Protein AF-A0A6L2QD70-F1 (afdb_monomer_lite)

Structure (mmCIF, N/CA/C/O backbone):
data_AF-A0A6L2QD70-F1
#
_entry.id   AF-A0A6L2QD70-F1
#
loop_
_atom_site.group_PDB
_atom_site.id
_atom_site.type_symbol
_atom_site.label_atom_id
_atom_site.label_alt_id
_atom_site.label_comp_id
_atom_site.label_asym_id
_atom_site.label_entity_id
_atom_site.label_seq_id
_atom_site.pdbx_PDB_ins_code
_atom_site.Cartn_x
_atom_site.Cartn_y
_atom_site.Cartn_z
_atom_site.occupancy
_atom_site.B_iso_or_equiv
_atom_site.auth_seq_id
_atom_site.auth_comp_id
_atom_site.auth_asym_id
_atom_site.auth_atom_id
_atom_site.pdbx_PDB_model_num
ATOM 1 N N . MET A 1 1 ? -2.303 -23.450 0.177 1.00 36.25 1 MET A N 1
ATOM 2 C CA . MET A 1 1 ? -2.852 -24.328 -0.881 1.00 36.25 1 MET A CA 1
ATOM 3 C C . MET A 1 1 ? -2.959 -23.503 -2.153 1.00 36.25 1 MET A C 1
ATOM 5 O O . MET A 1 1 ? -3.587 -22.456 -2.102 1.00 36.25 1 MET A O 1
ATOM 9 N N . GLY A 1 2 ? -2.265 -23.886 -3.227 1.00 61.69 2 GLY A N 1
ATOM 10 C CA . GLY A 1 2 ? -2.237 -23.134 -4.489 1.00 61.69 2 GLY A CA 1
ATOM 11 C C . GLY A 1 2 ? -3.187 -23.735 -5.523 1.00 61.69 2 GLY A C 1
ATOM 12 O O . GLY A 1 2 ? -3.357 -24.951 -5.557 1.00 61.69 2 GLY A O 1
ATOM 13 N N . LEU A 1 3 ? -3.804 -22.890 -6.351 1.00 67.00 3 LEU A N 1
ATOM 14 C CA . LEU A 1 3 ? -4.565 -23.339 -7.520 1.00 67.00 3 LEU A CA 1
ATOM 15 C C . LEU A 1 3 ? -3.623 -24.069 -8.498 1.00 67.00 3 LEU A C 1
ATOM 17 O O . LEU A 1 3 ? -2.501 -23.598 -8.695 1.00 67.00 3 LEU A O 1
ATOM 21 N N . PRO A 1 4 ? -4.039 -25.188 -9.117 1.00 76.69 4 PRO A N 1
ATOM 22 C CA . PRO A 1 4 ? -3.221 -25.876 -10.111 1.00 76.69 4 PRO A CA 1
ATOM 23 C C . PRO A 1 4 ? -3.042 -24.990 -11.349 1.00 76.69 4 PRO A C 1
ATOM 25 O O . PRO A 1 4 ? -4.008 -24.449 -11.884 1.00 76.69 4 PRO A O 1
ATOM 28 N N . TRP A 1 5 ? -1.805 -24.849 -11.818 1.00 83.38 5 TRP A N 1
ATOM 29 C CA . TRP A 1 5 ? -1.456 -24.025 -12.975 1.00 83.38 5 TRP A CA 1
ATOM 30 C C . TRP A 1 5 ? -0.495 -24.766 -13.904 1.00 83.38 5 TRP A C 1
ATOM 32 O O . TRP A 1 5 ? 0.164 -25.727 -13.505 1.00 83.38 5 TRP A O 1
ATOM 42 N N . LYS A 1 6 ? -0.435 -24.332 -15.165 1.00 84.19 6 LYS A N 1
ATOM 43 C CA . LYS A 1 6 ? 0.482 -24.873 -16.181 1.00 84.19 6 LYS A CA 1
ATOM 44 C C . LYS A 1 6 ? 1.513 -23.821 -16.561 1.00 84.19 6 LYS A C 1
ATOM 46 O O . LYS A 1 6 ? 1.161 -22.647 -16.656 1.00 84.19 6 LYS A O 1
ATOM 51 N N . ALA A 1 7 ? 2.758 -24.232 -16.796 1.00 79.31 7 ALA A N 1
ATOM 52 C CA . ALA A 1 7 ? 3.793 -23.333 -17.299 1.00 79.31 7 ALA A CA 1
ATOM 53 C C . ALA A 1 7 ? 3.330 -22.650 -18.596 1.00 79.31 7 ALA A C 1
ATOM 55 O O . ALA A 1 7 ? 2.653 -23.260 -19.432 1.00 79.31 7 ALA A O 1
ATOM 56 N N . HIS A 1 8 ? 3.655 -21.369 -18.741 1.00 80.06 8 HIS A N 1
ATOM 57 C CA . HIS A 1 8 ? 3.253 -20.564 -19.885 1.00 80.06 8 HIS A CA 1
ATOM 58 C C . HIS A 1 8 ? 4.424 -19.701 -20.344 1.00 80.06 8 HIS A C 1
ATOM 60 O O . HIS A 1 8 ? 4.965 -18.936 -19.557 1.00 80.06 8 HIS A O 1
ATOM 66 N N . HIS A 1 9 ? 4.786 -19.818 -21.623 1.00 69.94 9 HIS A N 1
ATOM 67 C CA . HIS A 1 9 ? 5.944 -19.142 -22.222 1.00 69.94 9 HIS A CA 1
ATOM 68 C C . HIS A 1 9 ? 5.552 -18.172 -23.352 1.00 69.94 9 HIS A C 1
ATOM 70 O O . HIS A 1 9 ? 6.379 -17.828 -24.191 1.00 69.94 9 HIS A O 1
ATOM 76 N N . GLY A 1 10 ? 4.281 -17.761 -23.419 1.00 72.12 10 GLY A N 1
ATOM 77 C CA . GLY A 1 10 ? 3.810 -16.810 -24.426 1.00 72.12 10 GLY A CA 1
ATOM 78 C C . GLY A 1 10 ? 4.150 -15.365 -24.047 1.00 72.12 10 GLY A C 1
ATOM 79 O O . GLY A 1 10 ? 4.078 -15.034 -22.867 1.00 72.12 10 GLY A O 1
ATOM 80 N N . PRO A 1 11 ? 4.491 -14.487 -25.005 1.00 70.44 11 PRO A N 1
ATOM 81 C CA . PRO A 1 11 ? 4.710 -13.079 -24.705 1.00 70.44 11 PRO A CA 1
ATOM 82 C C . PRO A 1 11 ? 3.387 -12.425 -24.291 1.00 70.44 11 PRO A C 1
ATOM 84 O O . PRO A 1 11 ? 2.367 -12.559 -24.969 1.00 70.44 11 PRO A O 1
ATOM 87 N N . ILE A 1 12 ? 3.408 -11.705 -23.173 1.00 74.44 12 ILE A N 1
ATOM 88 C CA . ILE A 1 12 ? 2.297 -10.861 -22.732 1.00 74.44 12 ILE A CA 1
ATOM 89 C C . ILE A 1 12 ? 2.784 -9.436 -22.788 1.00 74.44 12 ILE A C 1
ATOM 91 O O . ILE A 1 12 ? 3.847 -9.135 -22.264 1.00 74.44 12 ILE A O 1
ATOM 95 N N . TYR A 1 13 ? 2.005 -8.563 -23.406 1.00 73.44 13 TYR A N 1
ATOM 96 C CA . TYR A 1 13 ? 2.334 -7.152 -23.495 1.00 73.44 13 TYR A CA 1
ATOM 97 C C . TYR A 1 13 ? 1.430 -6.375 -22.553 1.00 73.44 13 TYR A C 1
ATOM 99 O O . TYR A 1 13 ? 0.208 -6.544 -22.562 1.00 73.44 13 TYR A O 1
ATOM 107 N N . GLY A 1 14 ? 2.043 -5.543 -21.720 1.00 66.31 14 GLY A N 1
ATOM 108 C CA . GLY A 1 14 ? 1.319 -4.567 -20.924 1.00 66.31 14 GLY A CA 1
ATOM 109 C C . GLY A 1 14 ? 0.845 -3.389 -21.774 1.00 66.31 14 GLY A C 1
ATOM 110 O O . GLY A 1 14 ? 1.158 -3.256 -22.962 1.00 66.31 14 GLY A O 1
ATOM 111 N N . ILE A 1 15 ? 0.121 -2.479 -21.129 1.00 57.62 15 ILE A N 1
ATOM 112 C CA . ILE A 1 15 ? -0.193 -1.174 -21.712 1.00 57.62 15 ILE A CA 1
ATOM 113 C C . ILE A 1 15 ? 1.134 -0.440 -21.971 1.00 57.62 15 ILE A C 1
ATOM 115 O O . ILE A 1 15 ? 1.967 -0.335 -21.074 1.00 57.62 15 ILE A O 1
ATOM 119 N N . GLY A 1 16 ? 1.343 0.024 -23.207 1.00 61.88 16 GLY A N 1
ATOM 120 C CA . GLY A 1 16 ? 2.610 0.618 -23.657 1.00 61.88 16 GLY A CA 1
ATOM 121 C C . GLY A 1 16 ? 3.514 -0.323 -24.463 1.00 61.88 16 GLY A C 1
ATOM 122 O O . GLY A 1 16 ? 4.596 0.088 -24.868 1.00 61.88 16 GLY A O 1
ATOM 123 N N . GLY A 1 17 ? 3.086 -1.565 -24.725 1.00 64.56 17 GLY A N 1
ATOM 124 C CA . GLY A 1 17 ? 3.790 -2.484 -25.631 1.00 64.56 17 GLY A CA 1
ATOM 125 C C . GLY A 1 17 ? 5.044 -3.134 -25.040 1.00 64.56 17 GLY A C 1
ATOM 126 O O . GLY A 1 17 ? 5.765 -3.825 -25.754 1.00 64.56 17 GLY A O 1
ATOM 127 N N . ILE A 1 18 ? 5.303 -2.951 -23.741 1.00 65.25 18 ILE A N 1
ATOM 128 C CA . ILE A 1 18 ? 6.400 -3.630 -23.048 1.00 65.25 18 ILE A CA 1
ATOM 129 C C . ILE A 1 18 ? 5.976 -5.058 -22.716 1.00 65.25 18 ILE A C 1
ATOM 131 O O . ILE A 1 18 ? 4.912 -5.286 -22.134 1.00 65.25 18 ILE A O 1
ATOM 135 N N . GLN A 1 19 ? 6.820 -6.015 -23.093 1.00 70.69 19 GLN A N 1
ATOM 136 C CA . GLN A 1 19 ? 6.621 -7.417 -22.768 1.00 70.69 19 GLN A CA 1
ATOM 137 C C . GLN A 1 19 ? 6.820 -7.635 -21.263 1.00 70.69 19 GLN A C 1
ATOM 139 O O . GLN A 1 19 ? 7.870 -7.300 -20.717 1.00 70.69 19 GLN A O 1
ATOM 144 N N . ALA A 1 20 ? 5.820 -8.209 -20.601 1.00 68.00 20 ALA A N 1
ATOM 145 C CA . ALA A 1 20 ? 5.937 -8.702 -19.241 1.00 68.00 20 ALA A CA 1
ATOM 146 C C . ALA A 1 20 ? 6.979 -9.828 -19.210 1.00 68.00 20 ALA A C 1
ATOM 148 O O . ALA A 1 20 ? 6.854 -10.832 -19.921 1.00 68.00 20 ALA A O 1
ATOM 149 N N . THR A 1 21 ? 8.021 -9.633 -18.409 1.00 63.41 21 THR A N 1
ATOM 150 C CA . THR A 1 21 ? 8.993 -10.669 -18.063 1.00 63.41 21 THR A CA 1
ATOM 151 C C . THR A 1 21 ? 8.445 -11.507 -16.904 1.00 63.41 21 THR A C 1
ATOM 153 O O . THR A 1 21 ? 7.452 -11.138 -16.280 1.00 63.41 21 THR A O 1
ATOM 156 N N . ASP A 1 22 ? 9.050 -12.666 -16.639 1.00 64.81 22 ASP A N 1
ATOM 157 C CA . ASP A 1 22 ? 8.796 -13.429 -15.403 1.00 64.81 22 ASP A CA 1
ATOM 158 C C . ASP A 1 22 ? 7.362 -13.991 -15.265 1.00 64.81 22 ASP A C 1
ATOM 160 O O . ASP A 1 22 ? 6.732 -13.984 -14.203 1.00 64.81 22 ASP A O 1
ATOM 164 N N . LEU A 1 23 ? 6.836 -14.525 -16.375 1.00 71.69 23 LEU A N 1
ATOM 165 C CA . LEU A 1 23 ? 5.601 -15.309 -16.369 1.00 71.69 23 LEU A CA 1
ATOM 166 C C . LEU A 1 23 ? 5.862 -16.676 -15.729 1.00 71.69 23 LEU A C 1
ATOM 168 O O . LEU A 1 23 ? 6.625 -17.483 -16.261 1.00 71.69 23 LEU A O 1
ATOM 172 N N . LYS A 1 24 ? 5.171 -16.981 -14.630 1.00 74.69 24 LYS A N 1
ATOM 173 C CA . LYS A 1 24 ? 5.221 -18.315 -14.019 1.00 74.69 24 LYS A CA 1
ATOM 174 C C . LYS A 1 24 ? 4.363 -19.310 -14.777 1.00 74.69 24 LYS A C 1
ATOM 176 O O . LYS A 1 24 ? 4.791 -20.425 -15.063 1.00 74.69 24 LYS A O 1
ATOM 181 N N . GLY A 1 25 ? 3.134 -18.925 -15.103 1.00 83.44 25 GLY A N 1
ATOM 182 C CA . GLY A 1 25 ? 2.195 -19.868 -15.687 1.00 83.44 25 GLY A CA 1
ATOM 183 C C . GLY A 1 25 ? 0.824 -19.305 -15.987 1.00 83.44 25 GLY A C 1
ATOM 184 O O . GLY A 1 25 ? 0.595 -18.101 -15.972 1.00 83.44 25 GLY A O 1
ATOM 185 N N . ARG A 1 26 ? -0.107 -20.207 -16.274 1.00 84.88 26 ARG A N 1
ATOM 186 C CA . ARG A 1 26 ? -1.494 -19.905 -16.601 1.00 84.88 26 ARG A CA 1
ATOM 187 C C . ARG A 1 26 ? -2.427 -20.797 -15.799 1.00 84.88 26 ARG A C 1
ATOM 189 O O . ARG A 1 26 ? -2.166 -21.992 -15.635 1.00 84.88 26 ARG A O 1
ATOM 196 N N . VAL A 1 27 ? -3.536 -20.220 -15.360 1.00 88.38 27 VAL A N 1
ATOM 197 C CA . VAL A 1 27 ? -4.646 -20.925 -14.720 1.00 88.38 27 VAL A CA 1
ATOM 198 C C . VAL A 1 27 ? -5.942 -20.596 -15.454 1.00 88.38 27 VAL A C 1
ATOM 200 O O . VAL A 1 27 ? -6.155 -19.465 -15.895 1.00 88.38 27 VAL A O 1
ATOM 203 N N . GLU A 1 28 ? -6.804 -21.594 -15.611 1.00 87.50 28 GLU A N 1
ATOM 204 C CA . GLU A 1 28 ? -8.182 -21.384 -16.049 1.00 87.50 28 GLU A CA 1
ATOM 205 C C . GLU A 1 28 ? -9.084 -21.433 -14.819 1.00 87.50 28 GLU A C 1
ATOM 207 O O . GLU A 1 28 ? -9.070 -22.404 -14.063 1.00 87.50 28 GLU A O 1
ATOM 212 N N . VAL A 1 29 ? -9.833 -20.358 -14.602 1.00 84.06 29 VAL A N 1
ATOM 213 C CA . VAL A 1 29 ? -10.763 -20.210 -13.487 1.00 84.06 29 VAL A CA 1
ATOM 214 C C . VAL A 1 29 ? -12.168 -20.203 -14.058 1.00 84.06 29 VAL A C 1
ATOM 216 O O . VAL A 1 29 ? -12.505 -19.363 -14.889 1.00 84.06 29 VAL A O 1
ATOM 219 N N . LEU A 1 30 ? -12.987 -21.147 -13.612 1.00 84.94 30 LEU A N 1
ATOM 220 C CA . LEU A 1 30 ? -14.404 -21.179 -13.933 1.00 84.94 30 LEU A CA 1
ATOM 221 C C . LEU A 1 30 ? -15.182 -20.454 -12.836 1.00 84.94 30 LEU A C 1
ATOM 223 O O . LEU A 1 30 ? -15.199 -20.889 -11.687 1.00 84.94 30 LEU A O 1
ATOM 227 N N . PHE A 1 31 ? -15.846 -19.370 -13.208 1.00 81.75 31 PHE A N 1
ATOM 228 C CA . PHE A 1 31 ? -16.836 -18.698 -12.384 1.00 81.75 31 PHE A CA 1
ATOM 229 C C . PHE A 1 31 ? -18.216 -19.241 -12.736 1.00 81.75 31 PHE A C 1
ATOM 231 O O . PHE A 1 31 ? -18.588 -19.301 -13.906 1.00 81.75 31 PHE A O 1
ATOM 238 N N . SER A 1 32 ? -18.985 -19.629 -11.729 1.00 84.88 32 SER A N 1
ATOM 239 C CA . SER A 1 32 ? -20.348 -20.123 -11.908 1.00 84.88 32 SER A CA 1
ATOM 240 C C . SER A 1 32 ? -21.251 -19.597 -10.794 1.00 84.88 32 SER A C 1
ATOM 242 O O . SER A 1 32 ? -20.826 -19.610 -9.634 1.00 84.88 32 SER A O 1
ATOM 244 N N . PRO A 1 33 ? -22.492 -19.182 -11.101 1.00 77.25 33 PRO A N 1
ATOM 245 C CA . PRO A 1 33 ? -23.492 -18.894 -10.084 1.00 77.25 33 PRO A CA 1
ATOM 246 C C . PRO A 1 33 ? -23.754 -20.125 -9.207 1.00 77.25 33 PRO A C 1
ATOM 248 O O . PRO A 1 33 ? -23.673 -21.260 -9.673 1.00 77.25 33 PRO A O 1
ATOM 251 N N . LEU A 1 34 ? -24.138 -19.907 -7.945 1.00 81.31 34 LEU A N 1
ATOM 252 C CA . LEU A 1 34 ? -24.589 -20.987 -7.051 1.00 81.31 34 LEU A CA 1
ATOM 253 C C . LEU A 1 34 ? -25.816 -21.733 -7.610 1.00 81.31 34 LEU A C 1
ATOM 255 O O . LEU A 1 34 ? -25.994 -22.918 -7.336 1.00 81.31 34 LEU A O 1
ATOM 259 N N . LYS A 1 35 ? -26.656 -21.047 -8.396 1.00 82.25 35 LYS A N 1
ATOM 260 C CA . LYS A 1 35 ? -27.762 -21.621 -9.171 1.00 82.25 35 LYS A CA 1
ATOM 261 C C . LYS A 1 35 ? -27.872 -20.914 -10.521 1.00 82.25 35 LYS A C 1
ATOM 263 O O . LYS A 1 35 ? -27.926 -19.689 -10.556 1.00 82.25 35 LYS A O 1
ATOM 268 N N . GLY A 1 36 ? -27.984 -21.692 -11.596 1.00 79.81 36 GLY A N 1
ATOM 269 C CA . GLY A 1 36 ? -28.222 -21.196 -12.955 1.00 79.81 36 GLY A CA 1
ATOM 270 C C . GLY A 1 36 ? -26.960 -20.975 -13.795 1.00 79.81 36 GLY A C 1
ATOM 271 O O . GLY A 1 36 ? -25.852 -21.334 -13.407 1.00 79.81 36 GLY A O 1
ATOM 272 N N . GLU A 1 37 ? -27.172 -20.393 -14.971 1.00 85.19 37 GLU A N 1
ATOM 273 C CA . GLU A 1 37 ? -26.170 -19.959 -15.954 1.00 85.19 37 GLU A CA 1
ATOM 274 C C . GLU A 1 37 ? -26.109 -18.409 -15.954 1.00 85.19 37 GLU A C 1
ATOM 276 O O . GLU A 1 37 ? -27.077 -17.782 -15.511 1.00 85.19 37 GLU A O 1
ATOM 281 N N . PRO A 1 38 ? -25.021 -17.758 -16.419 1.00 80.62 38 PRO A N 1
ATOM 282 C CA . PRO A 1 38 ? -23.917 -18.313 -17.200 1.00 80.62 38 PRO A CA 1
ATOM 283 C C . PRO A 1 38 ? -22.681 -18.678 -16.379 1.00 80.62 38 PRO A C 1
ATOM 285 O O . PRO A 1 38 ? -22.306 -17.999 -15.422 1.00 80.62 38 PRO A O 1
ATOM 288 N N . ARG A 1 39 ? -21.983 -19.716 -16.829 1.00 85.56 39 ARG A N 1
ATOM 289 C CA . ARG A 1 39 ? -20.608 -20.006 -16.417 1.00 85.56 39 ARG A CA 1
ATOM 290 C C . ARG A 1 39 ? -19.613 -19.196 -17.251 1.00 85.56 39 ARG A C 1
ATOM 292 O O . ARG A 1 39 ? -19.677 -19.193 -18.477 1.00 85.56 39 ARG A O 1
ATOM 299 N N . ILE A 1 40 ? -18.660 -18.543 -16.592 1.00 87.94 40 ILE A N 1
ATOM 300 C CA . ILE A 1 40 ? -17.613 -17.738 -17.227 1.00 87.94 40 ILE A CA 1
ATOM 301 C C . ILE A 1 40 ? -16.272 -18.431 -17.006 1.00 87.94 40 ILE A C 1
ATOM 303 O O . ILE A 1 40 ? -15.824 -18.580 -15.873 1.00 87.94 40 ILE A O 1
ATOM 307 N N . VAL A 1 41 ? -15.604 -18.833 -18.086 1.00 85.50 41 VAL A N 1
ATOM 308 C CA . VAL A 1 41 ? -14.213 -19.300 -18.025 1.00 85.50 41 VAL A CA 1
ATOM 309 C C . VAL A 1 41 ? -13.297 -18.095 -18.206 1.00 85.50 41 VAL A C 1
ATOM 311 O O . VAL A 1 41 ? -13.278 -17.481 -19.272 1.00 85.50 41 VAL A O 1
ATOM 314 N N . ALA A 1 42 ? -12.509 -17.766 -17.186 1.00 84.12 42 ALA A N 1
ATOM 315 C CA . ALA A 1 42 ? -11.448 -16.775 -17.280 1.00 84.12 42 ALA A CA 1
ATOM 316 C C . ALA A 1 42 ? -10.086 -17.461 -17.345 1.00 84.12 42 ALA A C 1
ATOM 318 O O . ALA A 1 42 ? -9.796 -18.392 -16.596 1.00 84.12 42 ALA A O 1
ATOM 319 N N . ARG A 1 43 ? -9.213 -16.961 -18.215 1.00 83.75 43 ARG A N 1
ATOM 320 C CA . ARG A 1 43 ? -7.822 -17.406 -18.296 1.00 83.75 43 ARG A CA 1
ATOM 321 C C . ARG A 1 43 ? -6.945 -16.351 -17.646 1.00 83.75 43 ARG A C 1
ATOM 323 O O . ARG A 1 43 ? -6.814 -15.261 -18.194 1.00 83.75 43 ARG A O 1
ATOM 330 N N . ALA A 1 44 ? -6.342 -16.678 -16.511 1.00 81.62 44 ALA A N 1
ATOM 331 C CA . ALA A 1 44 ? -5.435 -15.786 -15.803 1.00 81.62 44 ALA A CA 1
ATOM 332 C C . ALA A 1 44 ? -3.985 -16.232 -15.999 1.00 81.62 44 ALA A C 1
ATOM 334 O O . ALA A 1 44 ? -3.689 -17.427 -16.080 1.00 81.62 44 ALA A O 1
ATOM 335 N N . VAL A 1 45 ? -3.081 -15.262 -16.082 1.00 79.94 45 VAL A N 1
ATOM 336 C CA . VAL A 1 45 ? -1.638 -15.498 -16.145 1.00 79.94 45 VAL A CA 1
ATOM 337 C C . VAL A 1 45 ? -1.052 -15.141 -14.789 1.00 79.94 45 VAL A C 1
ATOM 339 O O . VAL A 1 45 ? -1.414 -14.132 -14.191 1.00 79.94 45 VAL A O 1
ATOM 342 N N . ILE A 1 46 ? -0.185 -16.015 -14.295 1.00 78.88 46 ILE A N 1
ATOM 343 C CA . ILE A 1 46 ? 0.532 -15.866 -13.040 1.00 78.88 46 ILE A CA 1
ATOM 344 C C . ILE A 1 46 ? 1.858 -15.177 -13.344 1.00 78.88 46 ILE A C 1
ATOM 346 O O . ILE A 1 46 ? 2.671 -15.699 -14.110 1.00 78.88 46 ILE A O 1
ATOM 350 N N . LEU A 1 47 ? 2.047 -14.021 -12.723 1.00 73.81 47 LEU A N 1
ATOM 351 C CA . LEU A 1 47 ? 3.257 -13.209 -12.766 1.00 73.81 47 LEU A CA 1
ATOM 352 C C . LEU A 1 47 ? 4.003 -13.355 -11.438 1.00 73.81 47 LEU A C 1
ATOM 354 O O . LEU A 1 47 ? 3.359 -13.531 -10.399 1.00 73.81 47 LEU A O 1
ATOM 358 N N . ASP A 1 48 ? 5.332 -13.284 -11.471 1.00 66.50 48 ASP A N 1
ATOM 359 C CA . ASP A 1 48 ? 6.139 -13.186 -10.249 1.00 66.50 48 ASP A CA 1
ATOM 360 C C . ASP A 1 48 ? 6.036 -11.813 -9.582 1.00 66.50 48 ASP A C 1
ATOM 362 O O . ASP A 1 48 ? 5.969 -11.727 -8.355 1.00 66.50 48 ASP A O 1
ATOM 366 N N . ASP A 1 49 ? 5.944 -10.761 -10.394 1.00 65.19 49 ASP A N 1
ATOM 367 C CA . ASP A 1 49 ? 5.726 -9.391 -9.948 1.00 65.19 49 ASP A CA 1
ATOM 368 C C . ASP A 1 49 ? 4.581 -8.750 -10.745 1.00 65.19 49 ASP A C 1
ATOM 370 O O . ASP A 1 49 ? 4.451 -8.930 -11.957 1.00 65.19 49 ASP A O 1
ATOM 374 N N . ILE A 1 50 ? 3.719 -8.012 -10.047 1.00 62.22 50 ILE A N 1
ATOM 375 C CA . ILE A 1 50 ? 2.608 -7.262 -10.651 1.00 62.22 50 ILE A CA 1
ATOM 376 C C . ILE A 1 50 ? 3.145 -5.979 -11.308 1.00 62.22 50 ILE A C 1
ATOM 378 O O . ILE A 1 50 ? 2.504 -5.432 -12.209 1.00 62.22 50 ILE A O 1
ATOM 382 N N . LEU A 1 51 ? 4.314 -5.499 -10.872 1.00 62.69 51 LEU A N 1
ATOM 383 C CA . LEU A 1 51 ? 4.929 -4.260 -11.326 1.00 62.69 51 LEU A CA 1
ATOM 384 C C . LEU A 1 51 ? 6.339 -4.534 -11.856 1.00 62.69 51 LEU A C 1
ATOM 386 O O . LEU A 1 51 ? 7.154 -5.189 -11.221 1.00 62.69 51 LEU A O 1
ATOM 390 N N . GLY A 1 52 ? 6.646 -3.989 -13.032 1.00 66.44 52 GLY A N 1
ATOM 391 C CA . GLY A 1 52 ? 8.030 -3.905 -13.494 1.00 66.44 52 GLY A CA 1
ATOM 392 C C . GLY A 1 52 ? 8.791 -2.801 -12.752 1.00 66.44 52 GLY A C 1
ATOM 393 O O . GLY A 1 52 ? 8.314 -2.219 -11.777 1.00 66.44 52 GLY A O 1
ATOM 394 N N . ARG A 1 53 ? 9.972 -2.428 -13.253 1.00 74.00 53 ARG A N 1
ATOM 395 C CA . ARG A 1 53 ? 10.632 -1.202 -12.780 1.00 74.00 53 ARG A CA 1
ATOM 396 C C . ARG A 1 53 ? 9.835 0.023 -13.230 1.00 74.00 53 ARG A C 1
ATOM 398 O O . ARG A 1 53 ? 9.469 0.128 -14.401 1.00 74.00 53 ARG A O 1
ATOM 405 N N . HIS A 1 54 ? 9.609 0.956 -12.314 1.00 74.31 54 HIS A N 1
ATOM 406 C CA . HIS A 1 54 ? 8.863 2.182 -12.555 1.00 74.31 54 HIS A CA 1
ATOM 407 C C . HIS A 1 54 ? 9.624 3.425 -12.064 1.00 74.31 54 HIS A C 1
ATOM 409 O O . HIS A 1 54 ? 10.272 3.357 -11.021 1.00 74.31 54 HIS A O 1
ATOM 415 N N . PRO A 1 55 ? 9.539 4.555 -12.792 1.00 73.50 55 PRO A N 1
ATOM 416 C CA . PRO A 1 55 ? 9.002 4.681 -14.152 1.00 73.50 55 PRO A CA 1
ATOM 417 C C . PRO A 1 55 ? 9.767 3.788 -15.144 1.00 73.50 55 PRO A C 1
ATOM 419 O O . PRO A 1 55 ? 10.921 3.449 -14.919 1.00 73.50 55 PRO A O 1
ATOM 422 N N . GLN A 1 56 ? 9.116 3.349 -16.224 1.00 73.38 56 GLN A N 1
ATOM 423 C CA . GLN A 1 56 ? 9.727 2.404 -17.180 1.00 73.38 56 GLN A CA 1
ATOM 424 C C . GLN A 1 56 ? 10.917 3.013 -17.935 1.00 73.38 56 GLN A C 1
ATOM 426 O O . GLN A 1 56 ? 11.780 2.301 -18.441 1.00 73.38 56 GLN A O 1
ATOM 431 N N . ILE A 1 57 ? 10.964 4.342 -17.984 1.00 81.38 57 ILE A N 1
ATOM 432 C CA . ILE A 1 57 ? 12.052 5.131 -18.543 1.00 81.38 57 ILE A CA 1
ATOM 433 C C . ILE A 1 57 ? 12.499 6.160 -17.515 1.00 81.38 57 ILE A C 1
ATOM 435 O O . ILE A 1 57 ? 11.714 6.581 -16.663 1.00 81.38 57 ILE A O 1
ATOM 439 N N . THR A 1 58 ? 13.743 6.611 -17.633 1.00 88.69 58 THR A N 1
ATOM 440 C CA . THR A 1 58 ? 14.167 7.819 -16.928 1.00 88.69 58 THR A CA 1
ATOM 441 C C . THR A 1 58 ? 13.370 9.004 -17.461 1.00 88.69 58 THR A C 1
ATOM 443 O O . THR A 1 58 ? 13.312 9.233 -18.670 1.00 88.69 58 THR A O 1
ATOM 446 N N . ILE A 1 59 ? 12.734 9.742 -16.559 1.00 88.88 59 ILE A N 1
ATOM 447 C CA . ILE A 1 59 ? 11.898 10.884 -16.913 1.00 88.88 59 ILE A CA 1
ATOM 448 C C . ILE A 1 59 ? 12.803 12.048 -17.357 1.00 88.88 59 ILE A C 1
ATOM 450 O O . ILE A 1 59 ? 13.788 12.338 -16.675 1.00 88.88 59 ILE A O 1
ATOM 454 N N . PRO A 1 60 ? 12.497 12.732 -18.477 1.00 90.12 60 PRO A N 1
ATOM 455 C CA . PRO A 1 60 ? 13.279 13.872 -18.944 1.00 90.12 60 PRO A CA 1
ATOM 456 C C . PRO A 1 60 ? 13.346 15.008 -17.921 1.00 90.12 60 PRO A C 1
ATOM 458 O O . PRO A 1 60 ? 12.362 15.319 -17.247 1.00 90.12 60 PRO A O 1
ATOM 461 N N . GLU A 1 61 ? 14.483 15.700 -17.873 1.00 87.00 61 GLU A N 1
ATOM 462 C CA . GLU A 1 61 ? 14.721 16.799 -16.930 1.00 87.00 61 GLU A CA 1
ATOM 463 C C . GLU A 1 61 ? 13.682 17.927 -17.047 1.00 87.00 61 GLU A C 1
ATOM 465 O O . GLU A 1 61 ? 13.292 18.528 -16.048 1.00 87.00 61 GLU A O 1
ATOM 470 N N . THR A 1 62 ? 13.147 18.161 -18.247 1.00 89.56 62 THR A N 1
ATOM 471 C CA . THR A 1 62 ? 12.060 19.122 -18.484 1.00 89.56 62 THR A CA 1
ATOM 472 C C . THR A 1 62 ? 10.810 18.808 -17.659 1.00 89.56 62 THR A C 1
ATOM 474 O O . THR A 1 62 ? 10.256 19.714 -17.040 1.00 89.56 62 THR A O 1
ATOM 477 N N . ALA A 1 63 ? 10.404 17.539 -17.581 1.00 84.12 63 ALA A N 1
ATOM 478 C CA . ALA A 1 63 ? 9.264 17.100 -16.779 1.00 84.12 63 ALA A CA 1
ATOM 479 C C . ALA A 1 63 ? 9.583 17.108 -15.274 1.00 84.12 63 ALA A C 1
ATOM 481 O O . ALA A 1 63 ? 8.733 17.482 -14.469 1.00 84.12 63 ALA A O 1
ATOM 482 N N . ILE A 1 64 ? 10.824 16.788 -14.885 1.00 83.31 64 ILE A N 1
ATOM 483 C CA . ILE A 1 64 ? 11.271 16.891 -13.484 1.00 83.31 64 ILE A CA 1
ATOM 484 C C . ILE A 1 64 ? 11.158 18.343 -13.002 1.00 83.31 64 ILE A C 1
ATOM 486 O O . ILE A 1 64 ? 10.620 18.604 -11.922 1.00 83.31 64 ILE A O 1
ATOM 490 N N . ARG A 1 65 ? 11.582 19.309 -13.827 1.00 84.94 65 ARG A N 1
ATOM 491 C CA . ARG A 1 65 ? 11.503 20.741 -13.503 1.00 84.94 65 ARG A CA 1
ATOM 492 C C . ARG A 1 65 ? 10.071 21.239 -13.308 1.00 84.94 65 ARG A C 1
ATOM 494 O O . ARG A 1 65 ? 9.872 22.140 -12.497 1.00 84.94 65 ARG A O 1
ATOM 501 N N . MET A 1 66 ? 9.073 20.636 -13.962 1.00 82.25 66 MET A N 1
ATOM 502 C CA . MET A 1 66 ? 7.656 20.967 -13.723 1.00 82.25 66 MET A CA 1
ATOM 503 C C . MET A 1 66 ? 7.219 20.666 -12.282 1.00 82.25 66 MET A C 1
ATOM 505 O O . MET A 1 66 ? 6.282 21.278 -11.780 1.00 82.25 66 MET A O 1
ATOM 509 N N . THR A 1 67 ? 7.925 19.762 -11.600 1.00 74.00 67 THR A N 1
ATOM 510 C CA . THR A 1 67 ? 7.681 19.396 -10.197 1.00 74.00 67 THR A CA 1
ATOM 511 C C . THR A 1 67 ? 8.667 20.031 -9.214 1.00 74.00 67 THR A C 1
ATOM 513 O O . THR A 1 67 ? 8.642 19.694 -8.036 1.00 74.00 67 THR A O 1
ATOM 516 N N . ALA A 1 68 ? 9.517 20.970 -9.651 1.00 74.69 68 ALA A N 1
ATOM 517 C CA . ALA A 1 68 ? 10.625 21.505 -8.849 1.00 74.69 68 ALA A CA 1
ATOM 518 C C . ALA A 1 68 ? 10.209 22.170 -7.518 1.00 74.69 68 ALA A C 1
ATOM 520 O O . ALA A 1 68 ? 11.028 22.283 -6.612 1.00 74.69 68 ALA A O 1
ATOM 521 N N . GLY A 1 69 ? 8.951 22.602 -7.390 1.00 71.81 69 GLY A N 1
ATOM 522 C CA . GLY A 1 69 ? 8.399 23.171 -6.154 1.00 71.81 69 GLY A CA 1
ATOM 523 C C . GLY A 1 69 ? 7.748 22.156 -5.208 1.00 71.81 69 GLY A C 1
ATOM 524 O O . GLY A 1 69 ? 7.289 22.539 -4.135 1.00 71.81 69 GLY A O 1
ATOM 525 N N . LEU A 1 70 ? 7.673 20.880 -5.591 1.00 66.94 70 LEU A N 1
ATOM 526 C CA . LEU A 1 70 ? 7.036 19.829 -4.803 1.00 66.94 70 LEU A CA 1
ATOM 527 C C . LEU A 1 70 ? 8.112 18.930 -4.185 1.00 66.94 70 LEU A C 1
ATOM 529 O O . LEU A 1 70 ? 8.938 18.408 -4.928 1.00 66.94 70 LEU A O 1
ATOM 533 N N . PRO A 1 71 ? 8.114 18.700 -2.860 1.00 65.56 71 PRO A N 1
ATOM 534 C CA . PRO A 1 71 ? 8.998 17.717 -2.245 1.00 65.56 71 PRO A CA 1
ATOM 535 C C . PRO A 1 71 ? 8.504 16.304 -2.604 1.00 65.56 71 PRO A C 1
ATOM 537 O O . PRO A 1 71 ? 7.475 15.873 -2.075 1.00 65.56 71 PRO A O 1
ATOM 540 N N . PRO A 1 72 ? 9.190 15.557 -3.491 1.00 67.94 72 PRO A N 1
ATOM 541 C CA . PRO A 1 72 ? 8.716 14.247 -3.910 1.00 67.94 72 PRO A CA 1
ATOM 542 C C . PRO A 1 72 ? 8.878 13.251 -2.759 1.00 67.94 72 PRO A C 1
ATOM 544 O O . PRO A 1 72 ? 9.890 13.267 -2.054 1.00 67.94 72 PRO A O 1
ATOM 547 N N . ALA A 1 73 ? 7.901 12.358 -2.586 1.00 62.38 73 ALA A N 1
ATOM 548 C CA . ALA A 1 73 ? 7.966 11.314 -1.561 1.00 62.38 73 ALA A CA 1
ATOM 549 C C . ALA A 1 73 ? 9.140 10.341 -1.793 1.00 62.38 73 ALA A C 1
ATOM 551 O O . ALA A 1 73 ? 9.754 9.869 -0.837 1.00 62.38 73 ALA A O 1
ATOM 552 N N . ASP A 1 74 ? 9.484 10.090 -3.059 1.00 71.75 74 ASP A N 1
ATOM 553 C CA . ASP A 1 74 ? 10.666 9.338 -3.468 1.00 71.75 74 ASP A CA 1
ATOM 554 C C . ASP A 1 74 ? 11.667 10.270 -4.164 1.00 71.75 74 ASP A C 1
ATOM 556 O O . ASP A 1 74 ? 11.352 10.895 -5.170 1.00 71.75 74 ASP A O 1
ATOM 560 N N . ARG A 1 75 ? 12.907 10.343 -3.665 1.00 76.50 75 ARG A N 1
ATOM 561 C CA . ARG A 1 75 ? 13.979 11.169 -4.254 1.00 76.50 75 ARG A CA 1
ATOM 562 C C . ARG A 1 75 ? 14.483 10.647 -5.598 1.00 76.50 75 ARG A C 1
ATOM 564 O O . ARG A 1 75 ? 15.206 11.371 -6.274 1.00 76.50 75 ARG A O 1
ATOM 571 N N . LYS A 1 76 ? 14.153 9.409 -5.962 1.00 83.00 76 LYS A N 1
ATOM 572 C CA . LYS A 1 76 ? 14.553 8.752 -7.211 1.00 83.00 76 LYS A CA 1
ATOM 573 C C . LYS A 1 76 ? 13.357 8.420 -8.106 1.00 83.00 76 LYS A C 1
ATOM 575 O O . LYS A 1 76 ? 13.512 7.651 -9.044 1.00 83.00 76 LYS A O 1
ATOM 580 N N . TRP A 1 77 ? 12.210 9.069 -7.888 1.00 83.56 77 TRP A N 1
ATOM 581 C CA . TRP A 1 77 ? 10.972 8.851 -8.649 1.00 83.56 77 TRP A CA 1
ATOM 582 C C . TRP A 1 77 ? 11.122 8.981 -10.177 1.00 83.56 77 TRP A C 1
ATOM 584 O O . TRP A 1 77 ? 10.275 8.505 -10.924 1.00 83.56 77 TRP A O 1
ATOM 594 N N . PHE A 1 78 ? 12.171 9.661 -10.646 1.00 87.19 78 PHE A N 1
ATOM 595 C CA . PHE A 1 78 ? 12.445 9.930 -12.055 1.00 87.19 78 PHE A CA 1
ATOM 596 C C . PHE A 1 78 ? 13.328 8.876 -12.736 1.00 87.19 78 PHE A C 1
ATOM 598 O O . PHE A 1 78 ? 13.525 8.970 -13.944 1.00 87.19 78 PHE A O 1
ATOM 605 N N . VAL A 1 79 ? 13.874 7.893 -12.011 1.00 88.75 79 VAL A N 1
ATOM 606 C CA . VAL A 1 79 ? 14.664 6.788 -12.585 1.00 88.75 79 VAL A CA 1
ATOM 607 C C . VAL A 1 79 ? 13.969 5.447 -12.353 1.00 88.75 79 VAL A C 1
ATOM 609 O O . VAL A 1 79 ? 13.359 5.273 -11.302 1.00 88.75 79 VAL A O 1
ATOM 612 N N . PRO A 1 80 ? 14.099 4.463 -13.264 1.00 86.00 80 PRO A N 1
ATOM 613 C CA . PRO A 1 80 ? 13.486 3.152 -13.075 1.00 86.00 80 PRO A CA 1
ATOM 614 C C . PRO A 1 80 ? 13.899 2.475 -11.760 1.00 86.00 80 PRO A C 1
ATOM 616 O O . PRO A 1 80 ? 15.068 2.118 -11.565 1.00 86.00 80 PRO A O 1
ATOM 619 N N . GLY A 1 81 ? 12.934 2.227 -10.878 1.00 79.81 81 GLY A N 1
ATOM 620 C CA . GLY A 1 81 ? 13.117 1.596 -9.569 1.00 79.81 81 GLY A CA 1
ATOM 621 C C . GLY A 1 81 ? 12.039 0.559 -9.266 1.00 79.81 81 GLY A C 1
ATOM 622 O O . GLY A 1 81 ? 11.074 0.411 -10.009 1.00 79.81 81 GLY A O 1
ATOM 62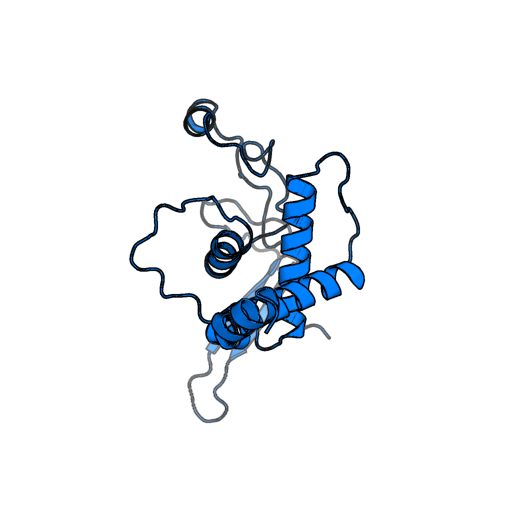3 N N . THR A 1 82 ? 12.222 -0.205 -8.196 1.00 74.19 82 THR A N 1
ATOM 624 C CA . THR A 1 82 ? 11.180 -1.099 -7.679 1.00 74.19 82 THR A CA 1
ATOM 625 C C . THR A 1 82 ? 10.139 -0.279 -6.925 1.00 74.19 82 THR A C 1
ATOM 627 O O . THR A 1 82 ? 10.491 0.664 -6.216 1.00 74.19 82 THR A O 1
ATOM 630 N N . ILE A 1 83 ? 8.862 -0.629 -7.065 1.00 66.06 83 ILE A N 1
ATOM 631 C CA . ILE A 1 83 ? 7.800 -0.033 -6.252 1.00 66.06 83 ILE A CA 1
ATOM 632 C C . ILE A 1 83 ? 7.646 -0.880 -4.991 1.00 66.06 83 ILE A C 1
ATOM 634 O O . ILE A 1 83 ? 7.239 -2.033 -5.065 1.00 66.06 83 ILE A O 1
ATOM 638 N N . ASP A 1 84 ? 7.940 -0.291 -3.832 1.00 60.56 84 ASP A N 1
ATOM 639 C CA . ASP A 1 84 ? 7.826 -0.990 -2.544 1.00 60.56 84 ASP A CA 1
ATOM 640 C C . ASP A 1 84 ? 6.362 -1.167 -2.097 1.00 60.56 84 ASP A C 1
ATOM 642 O O . ASP A 1 84 ? 6.038 -2.071 -1.326 1.00 60.56 84 ASP A O 1
ATOM 646 N N . LEU A 1 85 ? 5.469 -0.274 -2.542 1.00 61.19 85 LEU A N 1
ATOM 647 C CA . LEU A 1 85 ? 4.065 -0.250 -2.141 1.00 61.19 85 LEU A CA 1
ATOM 648 C C . LEU A 1 85 ? 3.201 0.447 -3.200 1.00 61.19 85 LEU A C 1
ATOM 650 O O . LEU A 1 85 ? 3.394 1.627 -3.486 1.00 61.19 85 LEU A O 1
ATOM 654 N N . LEU A 1 86 ? 2.206 -0.266 -3.732 1.00 64.00 86 LEU A N 1
ATOM 655 C CA . LEU A 1 86 ? 1.165 0.306 -4.585 1.00 64.00 86 LEU A CA 1
ATOM 656 C C . LEU A 1 86 ? -0.083 0.589 -3.746 1.00 64.00 86 LEU A C 1
ATOM 658 O O . LEU A 1 86 ? -0.683 -0.326 -3.181 1.00 64.00 86 LEU A O 1
ATOM 662 N N . LEU A 1 87 ? -0.480 1.856 -3.672 1.00 62.66 87 LEU A N 1
ATOM 663 C CA . LEU A 1 87 ? -1.694 2.282 -2.982 1.00 62.66 87 LEU A CA 1
ATOM 664 C C . LEU A 1 87 ? -2.751 2.674 -4.010 1.00 62.66 87 LEU A C 1
ATOM 666 O O . LEU A 1 87 ? -2.489 3.484 -4.896 1.00 62.66 87 LEU A O 1
ATOM 670 N N . GLY A 1 88 ? -3.952 2.117 -3.877 1.00 59.47 88 GLY A N 1
ATOM 671 C CA . GLY A 1 88 ? -5.098 2.569 -4.660 1.00 59.47 88 GLY A CA 1
ATOM 672 C C . GLY A 1 88 ? -5.514 3.993 -4.273 1.00 59.47 88 GLY A C 1
ATOM 673 O O . GLY A 1 88 ? -5.277 4.440 -3.148 1.00 59.47 88 GLY A O 1
ATOM 674 N N . ALA A 1 89 ? -6.134 4.721 -5.207 1.00 57.06 89 ALA A N 1
ATOM 675 C CA . ALA A 1 89 ? -6.595 6.101 -4.998 1.00 57.06 89 ALA A CA 1
ATOM 676 C C . ALA A 1 89 ? -7.644 6.225 -3.871 1.00 57.06 89 ALA A C 1
ATOM 678 O O . ALA A 1 89 ? -7.699 7.218 -3.149 1.00 57.06 89 ALA A O 1
ATOM 679 N N . ASP A 1 90 ? -8.429 5.171 -3.694 1.00 55.59 90 ASP A N 1
ATOM 680 C CA . ASP A 1 90 ? -9.374 4.925 -2.606 1.00 55.59 90 ASP A CA 1
ATOM 681 C C . ASP A 1 90 ? -8.713 4.782 -1.225 1.00 55.59 90 ASP A C 1
ATOM 683 O O . ASP A 1 90 ? -9.305 5.151 -0.214 1.00 55.59 90 ASP A O 1
ATOM 687 N N . VAL A 1 91 ? -7.491 4.249 -1.170 1.00 52.09 91 VAL A N 1
ATOM 688 C CA . VAL A 1 91 ? -6.684 4.160 0.055 1.00 52.09 91 VAL A CA 1
ATOM 689 C C . VAL A 1 91 ? -5.936 5.467 0.288 1.00 52.09 91 VAL A C 1
ATOM 691 O O . VAL A 1 91 ? -5.870 5.945 1.416 1.00 52.09 91 VAL A O 1
ATOM 694 N N . LEU A 1 92 ? -5.417 6.074 -0.780 1.00 56.31 92 LEU A N 1
ATOM 695 C CA . LEU A 1 92 ? -4.677 7.332 -0.740 1.00 56.31 92 LEU A CA 1
ATOM 696 C C . LEU A 1 92 ? -5.512 8.479 -0.151 1.00 56.31 92 LEU A C 1
ATOM 698 O O . LEU A 1 92 ? -4.990 9.246 0.657 1.00 56.31 92 LEU A O 1
ATOM 702 N N . GLY A 1 93 ? -6.804 8.558 -0.492 1.00 54.25 93 GLY A N 1
ATOM 703 C CA . GLY A 1 93 ? -7.718 9.578 0.035 1.00 54.25 93 GLY A CA 1
ATOM 704 C C . GLY A 1 93 ? -7.761 9.630 1.566 1.00 54.25 93 GLY A C 1
ATOM 705 O O . GLY A 1 93 ? -7.755 10.715 2.137 1.00 54.25 93 GLY A O 1
ATOM 706 N N . LEU A 1 94 ? -7.687 8.472 2.225 1.00 52.00 94 LEU A N 1
ATOM 707 C CA . LEU A 1 94 ? -7.737 8.343 3.688 1.00 52.00 94 LEU A CA 1
ATOM 708 C C . LEU A 1 94 ? -6.425 8.692 4.372 1.00 52.00 94 LEU A C 1
ATOM 710 O O . LEU A 1 94 ? -6.391 9.231 5.475 1.00 52.00 94 LEU A O 1
ATOM 714 N N . ILE A 1 95 ? -5.319 8.378 3.702 1.00 52.91 95 ILE A N 1
ATOM 715 C CA . ILE A 1 95 ? -3.981 8.708 4.187 1.00 52.91 95 ILE A CA 1
ATOM 716 C C . ILE A 1 95 ? -3.811 10.223 4.211 1.00 52.91 95 ILE A C 1
ATOM 718 O O . ILE A 1 95 ? -3.208 10.773 5.131 1.00 52.91 95 ILE A O 1
ATOM 722 N N . LEU A 1 96 ? -4.336 10.898 3.194 1.00 52.50 96 LEU A N 1
ATOM 723 C CA . LEU A 1 96 ? -4.157 12.328 3.044 1.00 52.50 96 LEU A CA 1
ATOM 724 C C . LEU A 1 96 ? -5.154 13.144 3.879 1.00 52.50 96 LEU A C 1
ATOM 726 O O . LEU A 1 96 ? -4.775 14.224 4.326 1.00 52.50 96 LEU A O 1
ATOM 730 N N . SER A 1 97 ? -6.370 12.642 4.132 1.00 52.00 97 SER A N 1
ATOM 731 C CA . SER A 1 97 ? -7.365 13.342 4.959 1.00 52.00 97 SER A CA 1
ATOM 732 C C . SER A 1 97 ? -7.052 13.290 6.459 1.00 52.00 97 SER A C 1
ATOM 734 O O . SER A 1 97 ? -7.175 14.314 7.126 1.00 52.00 97 SER A O 1
ATOM 736 N N . ASP A 1 98 ? -6.579 12.149 6.980 1.00 48.81 98 ASP A N 1
ATOM 737 C CA . ASP A 1 98 ? -6.436 11.956 8.436 1.00 48.81 98 ASP A CA 1
ATOM 738 C C . ASP A 1 98 ? -4.988 12.035 8.961 1.00 48.81 98 ASP A C 1
ATOM 740 O O . ASP A 1 98 ? -4.775 12.270 10.152 1.00 48.81 98 ASP A O 1
ATOM 744 N N . VAL A 1 99 ? -3.959 11.846 8.116 1.00 44.50 99 VAL A N 1
ATOM 745 C CA . VAL A 1 99 ? -2.540 11.776 8.560 1.00 44.50 99 VAL A CA 1
ATOM 746 C C . VAL A 1 99 ? -1.747 13.065 8.272 1.00 44.50 99 VAL A C 1
ATOM 748 O O . VAL A 1 99 ? -0.613 13.234 8.743 1.00 44.50 99 VAL A O 1
ATOM 751 N N . LEU A 1 100 ? -2.327 14.007 7.526 1.00 40.38 100 LEU A N 1
ATOM 752 C CA . LEU A 1 100 ? -1.711 15.287 7.167 1.00 40.38 100 LEU A CA 1
ATOM 753 C C . LEU A 1 100 ? -2.650 16.462 7.479 1.00 40.38 100 LEU A C 1
ATOM 755 O O . LEU A 1 100 ? -3.226 17.036 6.554 1.00 40.38 100 LEU A O 1
ATOM 759 N N . PRO A 1 101 ? -2.776 16.893 8.750 1.00 41.00 101 PRO A N 1
ATOM 760 C CA . PRO A 1 101 ? -3.385 18.185 9.037 1.00 41.00 101 PRO A CA 1
ATOM 761 C C . PRO A 1 101 ? -2.512 19.273 8.390 1.00 41.00 101 PRO A C 1
ATOM 763 O O . PRO A 1 101 ? -1.449 19.613 8.903 1.00 41.00 101 PRO A O 1
ATOM 766 N N . GLY A 1 102 ? -2.911 19.757 7.210 1.00 35.16 102 GLY A N 1
ATOM 767 C CA . GLY A 1 102 ? -2.218 20.834 6.495 1.00 35.16 102 GLY A CA 1
ATOM 768 C C . GLY A 1 102 ? -1.967 20.621 5.001 1.00 35.16 102 GLY A C 1
ATOM 769 O O . GLY A 1 102 ? -1.648 21.597 4.323 1.00 35.16 102 GLY A O 1
ATOM 770 N N . LEU A 1 103 ? -2.153 19.417 4.441 1.00 37.38 103 LEU A N 1
ATOM 771 C CA . LEU A 1 103 ? -2.151 19.272 2.982 1.00 37.38 103 LEU A CA 1
ATOM 772 C C . LEU A 1 103 ? -3.556 19.590 2.461 1.00 37.38 103 LEU A C 1
ATOM 774 O O . LEU A 1 103 ? -4.436 18.734 2.454 1.00 37.38 103 LEU A O 1
ATOM 778 N N . ARG A 1 104 ? -3.775 20.835 2.023 1.00 38.25 104 ARG A N 1
ATOM 779 C CA . ARG A 1 104 ? -4.948 21.173 1.209 1.00 38.25 104 ARG A CA 1
ATOM 780 C C . ARG A 1 104 ? -4.811 20.433 -0.120 1.00 38.25 104 ARG A C 1
ATOM 782 O O . ARG A 1 104 ? -4.223 20.957 -1.062 1.00 38.25 104 ARG A O 1
ATOM 789 N N . ILE A 1 105 ? -5.331 19.209 -0.197 1.00 40.56 105 ILE A N 1
ATOM 790 C CA . ILE A 1 105 ? -5.734 18.664 -1.491 1.00 40.56 105 ILE A CA 1
ATOM 791 C C . ILE A 1 105 ? -6.718 19.691 -2.035 1.00 40.56 105 ILE A C 1
ATOM 793 O O . ILE A 1 105 ? -7.678 20.026 -1.342 1.00 40.56 105 ILE A O 1
ATOM 797 N N . GLY A 1 106 ? -6.446 20.242 -3.220 1.00 37.88 106 GLY A N 1
ATOM 798 C CA . GLY A 1 106 ? -7.464 20.960 -3.976 1.00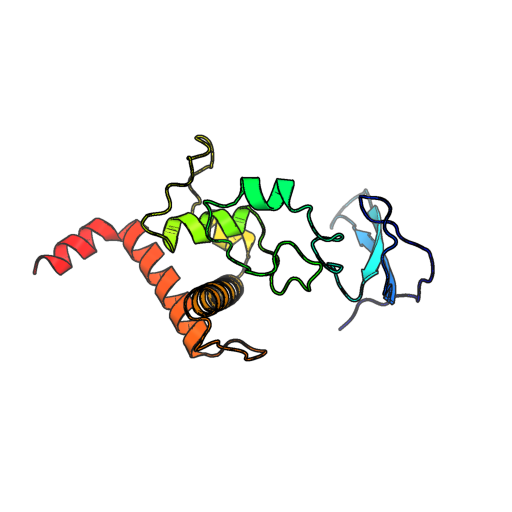 37.88 106 GLY A CA 1
ATOM 799 C C . GLY A 1 106 ? -8.627 19.996 -4.113 1.00 37.88 106 GLY A C 1
ATOM 800 O O . GLY A 1 106 ? -8.526 19.027 -4.862 1.00 37.88 106 GLY A O 1
ATOM 801 N N . VAL A 1 107 ? -9.624 20.174 -3.246 1.00 38.06 107 VAL A N 1
ATOM 802 C CA . VAL A 1 107 ? -10.721 19.243 -3.045 1.00 38.06 107 VAL A CA 1
ATOM 803 C C . VAL A 1 107 ? -11.303 19.011 -4.425 1.00 38.06 107 VAL A C 1
ATOM 805 O O . VAL A 1 107 ? -11.802 19.938 -5.054 1.00 38.06 107 VAL A O 1
ATOM 808 N N . VAL A 1 108 ? -11.192 17.785 -4.932 1.00 40.25 108 VAL A N 1
ATOM 809 C CA . VAL A 1 108 ? -12.111 17.352 -5.974 1.00 40.25 108 VAL A CA 1
ATOM 810 C C . VAL A 1 108 ? -13.460 17.432 -5.276 1.00 40.25 108 VAL A C 1
ATOM 812 O O . VAL A 1 108 ? -13.729 16.598 -4.414 1.00 40.25 108 VAL A O 1
ATOM 815 N N . GLU A 1 109 ? -14.241 18.478 -5.559 1.00 43.00 109 GLU A N 1
ATOM 816 C CA . GLU A 1 109 ? -15.466 18.894 -4.839 1.00 43.00 109 GLU A CA 1
ATOM 817 C C . GLU A 1 109 ? -16.545 17.797 -4.726 1.00 43.00 109 GLU A C 1
ATOM 819 O O . GLU A 1 109 ? -17.583 18.004 -4.115 1.00 43.00 109 GLU A O 1
ATOM 824 N N . ASN A 1 110 ? -16.284 16.603 -5.263 1.00 42.59 110 ASN A N 1
ATOM 825 C CA . ASN A 1 110 ? -17.200 15.478 -5.362 1.00 42.59 110 ASN A CA 1
ATOM 826 C C . ASN A 1 110 ? -16.620 14.146 -4.855 1.00 42.59 110 ASN A C 1
ATOM 828 O O . ASN A 1 110 ? -17.130 13.088 -5.223 1.00 42.59 110 ASN A O 1
ATOM 832 N N . LEU A 1 111 ? -15.558 14.141 -4.040 1.00 42.75 111 LEU A N 1
ATOM 833 C CA . LEU A 1 111 ? -15.207 12.916 -3.316 1.00 42.75 111 LEU A CA 1
ATOM 834 C C . LEU A 1 111 ? -16.257 12.695 -2.215 1.00 42.75 111 LEU A C 1
ATOM 836 O O . LEU A 1 111 ? -16.357 13.533 -1.316 1.00 42.75 111 LEU A O 1
ATOM 840 N N . PRO A 1 112 ? -17.057 11.612 -2.268 1.00 44.47 112 PRO A N 1
ATOM 841 C CA . PRO A 1 112 ? -18.004 11.327 -1.201 1.00 44.47 112 PRO A CA 1
ATOM 842 C C . PRO A 1 112 ? -17.235 11.219 0.122 1.00 44.47 112 PRO A C 1
ATOM 844 O O . PRO A 1 112 ? -16.122 10.681 0.121 1.00 44.47 112 PRO A O 1
ATOM 847 N N . PRO A 1 113 ? -17.789 11.723 1.242 1.00 49.28 113 PRO A N 1
ATOM 848 C CA . PRO A 1 113 ? -17.145 11.601 2.542 1.00 49.28 113 PRO A CA 1
ATOM 849 C C . PRO A 1 113 ? -16.840 10.123 2.772 1.00 49.28 113 PRO A C 1
ATOM 851 O O . PRO A 1 113 ? -17.743 9.281 2.745 1.00 49.28 113 PRO A O 1
ATOM 854 N N . TYR A 1 114 ? -15.555 9.789 2.900 1.00 52.72 114 TYR A N 1
ATOM 855 C CA . TYR A 1 114 ? -15.141 8.412 3.108 1.00 52.72 114 TYR A CA 1
ATOM 856 C C . TYR A 1 114 ? -15.664 7.958 4.472 1.00 52.72 114 TYR A C 1
ATOM 858 O O . TYR A 1 114 ? -15.081 8.249 5.508 1.00 52.72 114 TYR A O 1
ATOM 866 N N . ASN A 1 115 ? -16.801 7.267 4.465 1.00 56.62 115 ASN A N 1
ATOM 867 C CA . ASN A 1 115 ? -17.414 6.721 5.665 1.00 56.62 115 ASN A CA 1
ATOM 868 C C . ASN A 1 115 ? -16.638 5.476 6.126 1.00 56.62 115 ASN A C 1
ATOM 870 O O . ASN A 1 115 ? -16.300 4.607 5.312 1.00 56.62 115 ASN A O 1
ATOM 874 N N . LEU A 1 116 ? -16.402 5.354 7.432 1.00 56.56 116 LEU A N 1
ATOM 875 C CA . LEU A 1 116 ? -15.724 4.216 8.054 1.00 56.56 116 LEU A CA 1
ATOM 876 C C . LEU A 1 116 ? -16.352 2.859 7.676 1.00 56.56 116 LEU A C 1
ATOM 878 O O . LEU A 1 116 ? -15.641 1.872 7.464 1.00 56.56 116 LEU A O 1
ATOM 882 N N . ASN A 1 117 ? -17.676 2.811 7.508 1.00 56.47 117 ASN A N 1
ATOM 883 C CA . ASN A 1 117 ? -18.392 1.608 7.085 1.00 56.47 117 ASN A CA 1
ATOM 884 C C . ASN A 1 117 ? -18.029 1.191 5.657 1.00 56.47 117 ASN A C 1
ATOM 886 O O . ASN A 1 117 ? -17.909 -0.000 5.378 1.00 56.47 117 ASN A O 1
ATOM 890 N N . THR A 1 118 ? -17.783 2.146 4.757 1.00 60.31 118 THR A N 1
ATOM 891 C CA . THR A 1 118 ? -17.324 1.856 3.390 1.00 60.31 118 THR A CA 1
ATOM 892 C C . THR A 1 118 ? -15.969 1.147 3.414 1.00 60.31 118 THR A C 1
ATOM 894 O O . THR A 1 118 ? -15.733 0.230 2.629 1.00 60.31 118 THR A O 1
ATOM 897 N N . LEU A 1 119 ? -15.094 1.501 4.357 1.00 57.72 119 LEU A N 1
ATOM 898 C CA . LEU A 1 119 ? -13.772 0.891 4.513 1.00 57.72 119 LEU A CA 1
ATOM 899 C C . LEU A 1 119 ? -13.803 -0.482 5.158 1.00 57.72 119 LEU A C 1
ATOM 901 O O . LEU A 1 119 ? -13.162 -1.410 4.660 1.00 57.72 119 LEU A O 1
ATOM 905 N N . LEU A 1 120 ? -14.568 -0.617 6.238 1.00 57.72 120 LEU A N 1
ATOM 906 C CA . LEU A 1 120 ? -14.777 -1.901 6.899 1.00 57.72 120 LEU A CA 1
ATOM 907 C C . LEU A 1 120 ? -15.397 -2.917 5.932 1.00 57.72 120 LEU A C 1
ATOM 909 O O . LEU A 1 120 ? -14.914 -4.048 5.849 1.00 5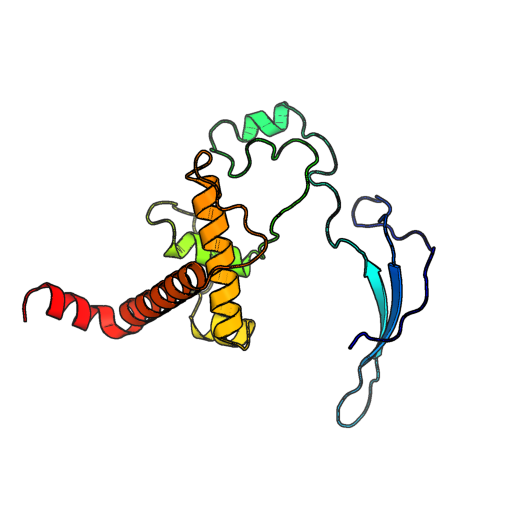7.72 120 LEU A O 1
ATOM 913 N N . ASN A 1 121 ? -16.374 -2.490 5.125 1.00 57.19 121 ASN A N 1
ATOM 914 C CA . ASN A 1 121 ? -16.979 -3.328 4.090 1.00 57.19 121 ASN A CA 1
ATOM 915 C C . ASN A 1 121 ? -15.970 -3.708 2.995 1.00 57.19 121 ASN A C 1
ATOM 917 O O . ASN A 1 121 ? -15.886 -4.877 2.614 1.00 57.19 121 ASN A O 1
ATOM 921 N N . LYS A 1 122 ? -15.154 -2.751 2.533 1.00 57.50 122 LYS A N 1
ATOM 922 C CA . LYS A 1 122 ? -14.166 -2.958 1.462 1.00 57.50 122 LYS A CA 1
ATOM 923 C C . LYS A 1 122 ? -13.064 -3.953 1.829 1.00 57.50 122 LYS A C 1
ATOM 925 O O . LYS A 1 122 ? -12.717 -4.805 1.017 1.00 57.50 122 LYS A O 1
ATOM 930 N N . TYR A 1 123 ? -12.488 -3.837 3.024 1.00 55.94 123 TYR A N 1
ATOM 931 C CA . TYR A 1 123 ? -11.421 -4.746 3.462 1.00 55.94 123 TYR A CA 1
ATOM 932 C C . TYR A 1 123 ? -11.964 -6.047 4.062 1.00 55.94 123 TYR A C 1
ATOM 934 O O . TYR A 1 123 ? -11.210 -7.014 4.217 1.00 55.94 123 TYR A O 1
ATOM 942 N N . SER A 1 124 ? -13.261 -6.065 4.390 1.00 56.25 124 SER A N 1
ATOM 943 C CA . SER A 1 124 ? -14.035 -7.211 4.892 1.00 56.25 124 SER A CA 1
ATOM 944 C C . SER A 1 124 ? -13.424 -7.890 6.128 1.00 56.25 124 SER A C 1
ATOM 946 O O . SER A 1 124 ? -13.781 -9.008 6.486 1.00 56.25 124 SER A O 1
ATOM 948 N N . SER A 1 125 ? -12.448 -7.237 6.763 1.00 72.94 125 SER A N 1
ATOM 949 C CA . SER A 1 125 ? -11.722 -7.696 7.937 1.00 72.94 125 SER A CA 1
ATOM 950 C C . SER A 1 125 ? -11.019 -6.505 8.569 1.00 72.94 125 SER A C 1
ATOM 952 O O . SER A 1 125 ? -10.138 -5.884 7.968 1.00 72.94 125 SER A O 1
ATOM 954 N N . PHE A 1 126 ? -11.392 -6.217 9.811 1.00 72.81 126 PHE A N 1
ATOM 955 C CA . PHE A 1 126 ? -10.755 -5.177 10.606 1.00 72.81 126 PHE A CA 1
ATOM 956 C C . PHE A 1 126 ? -9.249 -5.432 10.770 1.00 72.81 126 PHE A C 1
ATOM 958 O O . PHE A 1 126 ? -8.448 -4.516 10.631 1.00 72.81 126 PHE A O 1
ATOM 965 N N . ASP A 1 127 ? -8.837 -6.689 10.946 1.00 75.75 127 ASP A N 1
ATOM 966 C CA . ASP A 1 127 ? -7.425 -7.055 11.091 1.00 75.75 127 ASP A CA 1
ATOM 967 C C . ASP A 1 127 ? -6.593 -6.761 9.824 1.00 75.75 127 ASP A C 1
ATOM 969 O O . ASP A 1 127 ? -5.452 -6.291 9.911 1.00 75.75 127 ASP A O 1
ATOM 973 N N . LYS A 1 128 ? -7.183 -6.946 8.632 1.00 74.06 128 LYS A N 1
ATOM 974 C CA . LYS A 1 128 ? -6.552 -6.538 7.365 1.00 74.06 128 LYS A CA 1
ATOM 975 C C . LYS A 1 128 ? -6.400 -5.023 7.281 1.00 74.06 128 LYS A C 1
ATOM 977 O O . LYS A 1 128 ? -5.333 -4.552 6.890 1.00 74.06 128 LYS A O 1
ATOM 982 N N . LEU A 1 129 ? -7.427 -4.272 7.684 1.00 75.38 129 LEU A N 1
ATOM 983 C CA . LEU A 1 129 ? -7.383 -2.810 7.728 1.00 75.38 129 LEU A CA 1
ATOM 984 C C . LEU A 1 129 ? -6.261 -2.321 8.658 1.00 75.38 129 LEU A C 1
ATOM 986 O O . LEU A 1 129 ? -5.460 -1.483 8.249 1.00 75.38 129 LEU A O 1
ATOM 990 N N . ILE A 1 130 ? -6.118 -2.916 9.851 1.00 81.69 130 ILE A N 1
ATOM 991 C CA . ILE A 1 130 ? -4.998 -2.633 10.766 1.00 81.69 130 ILE A CA 1
ATOM 992 C C . ILE A 1 130 ? -3.646 -2.900 10.093 1.00 81.69 130 ILE A C 1
ATOM 994 O O . ILE A 1 130 ? -2.737 -2.074 10.193 1.00 81.69 130 ILE A O 1
ATOM 998 N N . GLY A 1 131 ? -3.508 -4.028 9.390 1.00 81.81 131 GLY A N 1
ATOM 999 C CA . GLY A 1 131 ? -2.282 -4.372 8.667 1.00 81.81 131 GLY A CA 1
ATOM 1000 C C . GLY A 1 131 ? -1.915 -3.344 7.594 1.00 81.81 131 GLY A C 1
ATOM 1001 O O . GLY A 1 131 ? -0.781 -2.867 7.560 1.00 81.81 131 GLY A O 1
ATOM 1002 N N . VAL A 1 132 ? -2.875 -2.957 6.754 1.00 77.12 132 VAL A N 1
ATOM 1003 C CA . VAL A 1 132 ? -2.667 -1.953 5.697 1.00 77.12 132 VAL A CA 1
ATOM 1004 C C . VAL A 1 132 ? -2.306 -0.594 6.303 1.00 77.12 132 VAL A C 1
ATOM 1006 O O . VAL A 1 132 ? -1.316 0.019 5.900 1.00 77.12 132 VAL A O 1
ATOM 1009 N N . THR A 1 133 ? -3.031 -0.149 7.332 1.00 79.31 133 THR A N 1
ATOM 1010 C CA . THR A 1 133 ? -2.743 1.109 8.036 1.00 79.31 133 THR A CA 1
ATOM 1011 C C . THR A 1 133 ? -1.356 1.109 8.686 1.00 79.31 133 THR A C 1
ATOM 1013 O O . THR A 1 133 ? -0.661 2.124 8.638 1.00 79.31 133 THR A O 1
ATOM 1016 N N . ALA A 1 134 ? -0.912 -0.011 9.261 1.00 82.56 134 ALA A N 1
ATOM 1017 C CA . ALA A 1 134 ? 0.422 -0.123 9.851 1.00 82.56 134 ALA A CA 1
ATOM 1018 C C . ALA A 1 134 ? 1.535 -0.003 8.794 1.00 82.56 134 ALA A C 1
ATOM 1020 O O . ALA A 1 134 ? 2.496 0.740 9.006 1.00 82.56 134 ALA A O 1
ATOM 1021 N N . TRP A 1 135 ? 1.380 -0.651 7.633 1.00 82.06 135 TRP A N 1
ATOM 1022 C CA . TRP A 1 135 ? 2.321 -0.525 6.511 1.00 82.06 135 TRP A CA 1
ATOM 1023 C C . TRP A 1 135 ? 2.414 0.902 5.980 1.00 82.06 135 TRP A C 1
ATOM 1025 O O . TRP A 1 135 ? 3.513 1.427 5.796 1.00 82.06 135 TRP A O 1
ATOM 1035 N N . ILE A 1 136 ? 1.268 1.559 5.808 1.00 78.62 136 ILE A N 1
ATOM 1036 C CA . ILE A 1 136 ? 1.207 2.965 5.402 1.00 78.62 136 ILE A CA 1
ATOM 1037 C C . ILE A 1 136 ? 1.953 3.848 6.404 1.00 78.62 136 ILE A C 1
ATOM 1039 O O . ILE A 1 136 ? 2.771 4.685 6.022 1.00 78.62 136 ILE A O 1
ATOM 1043 N N . ARG A 1 137 ? 1.704 3.665 7.703 1.00 81.06 137 ARG A N 1
ATOM 1044 C CA . ARG A 1 137 ? 2.370 4.459 8.742 1.00 81.06 137 ARG A CA 1
ATOM 1045 C C . ARG A 1 137 ? 3.877 4.235 8.757 1.00 81.06 137 ARG A C 1
ATOM 1047 O O . ARG A 1 137 ? 4.613 5.209 8.906 1.00 81.06 137 ARG A O 1
ATOM 1054 N N . ARG A 1 138 ? 4.342 2.997 8.551 1.00 82.81 138 ARG A N 1
ATOM 1055 C CA . ARG A 1 138 ? 5.772 2.692 8.385 1.00 82.81 138 ARG A CA 1
ATOM 1056 C C . ARG A 1 138 ? 6.357 3.413 7.174 1.00 82.81 138 ARG A C 1
ATOM 1058 O O . ARG A 1 138 ? 7.423 4.012 7.288 1.00 82.81 138 ARG A O 1
ATOM 1065 N N . PHE A 1 139 ? 5.660 3.396 6.040 1.00 78.12 139 PHE A N 1
ATOM 1066 C CA . PHE A 1 139 ? 6.089 4.111 4.839 1.00 78.12 139 PHE A CA 1
ATOM 1067 C C . PHE A 1 139 ? 6.237 5.617 5.106 1.00 78.12 139 PHE A C 1
ATOM 1069 O O . PHE A 1 139 ? 7.293 6.188 4.838 1.00 78.12 139 PHE A O 1
ATOM 1076 N N . ILE A 1 140 ? 5.233 6.245 5.727 1.00 76.06 140 ILE A N 1
ATOM 1077 C CA . ILE A 1 140 ? 5.272 7.670 6.095 1.00 76.06 140 ILE A CA 1
ATOM 1078 C C . ILE A 1 140 ? 6.425 7.957 7.063 1.00 76.06 140 ILE A C 1
ATOM 1080 O O . ILE A 1 140 ? 7.154 8.931 6.874 1.00 76.06 140 ILE A O 1
ATOM 1084 N N . HIS A 1 141 ? 6.615 7.112 8.081 1.00 81.12 141 HIS A N 1
ATOM 1085 C CA . HIS A 1 141 ? 7.739 7.226 9.013 1.00 81.12 141 HIS A CA 1
ATOM 1086 C C . HIS A 1 141 ? 9.077 7.175 8.274 1.00 81.12 141 HIS A C 1
ATOM 1088 O O . HIS A 1 141 ? 9.906 8.056 8.474 1.00 81.12 141 HIS A O 1
ATOM 1094 N N . ASN A 1 142 ? 9.267 6.201 7.384 1.00 81.88 142 ASN A N 1
ATOM 1095 C CA . ASN A 1 142 ? 10.498 6.032 6.612 1.00 81.88 142 ASN A CA 1
ATOM 1096 C C . ASN A 1 142 ? 10.745 7.184 5.628 1.00 81.88 142 ASN A C 1
ATOM 1098 O O . ASN A 1 142 ? 11.900 7.549 5.397 1.00 81.88 142 ASN A O 1
ATOM 1102 N N . GLY A 1 143 ? 9.679 7.750 5.056 1.00 72.25 143 GLY A N 1
ATOM 1103 C CA . GLY A 1 143 ? 9.748 8.921 4.184 1.00 72.25 143 GLY A CA 1
ATOM 1104 C C . GLY A 1 143 ? 10.131 10.195 4.942 1.00 72.25 143 GLY A C 1
ATOM 1105 O O . GLY A 1 143 ? 10.947 10.978 4.460 1.00 72.25 143 GLY A O 1
ATOM 1106 N N . ARG A 1 144 ? 9.596 10.384 6.156 1.00 75.69 144 ARG A N 1
ATOM 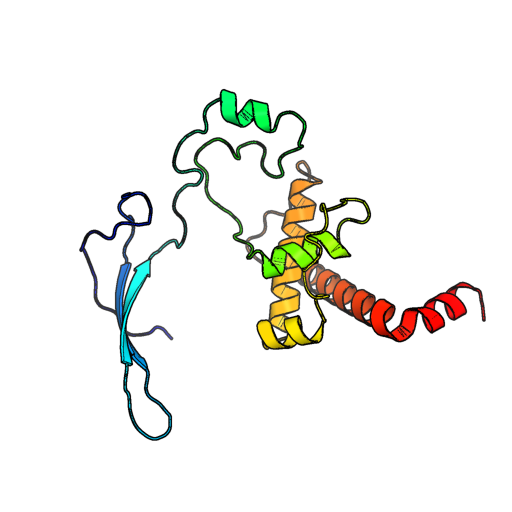1107 C CA . ARG A 1 144 ? 9.887 11.551 7.011 1.00 75.69 144 ARG A CA 1
ATOM 1108 C C . ARG A 1 144 ? 11.211 11.437 7.768 1.00 75.69 144 ARG A C 1
ATOM 1110 O O . ARG A 1 144 ? 11.857 12.451 8.007 1.00 75.69 144 ARG A O 1
ATOM 1117 N N . ASN A 1 145 ? 11.625 10.222 8.117 1.00 76.25 145 ASN A N 1
ATOM 1118 C CA . ASN A 1 145 ? 12.814 9.935 8.920 1.00 76.25 145 ASN A CA 1
ATOM 1119 C C . ASN A 1 145 ? 13.804 9.057 8.135 1.00 76.25 145 ASN A C 1
ATOM 1121 O O . ASN A 1 145 ? 14.058 7.912 8.516 1.00 76.25 145 ASN A O 1
ATOM 1125 N N . PRO A 1 146 ? 14.402 9.564 7.041 1.00 73.75 146 PRO A N 1
ATOM 1126 C CA . PRO A 1 146 ? 15.263 8.760 6.174 1.00 73.75 146 PRO A CA 1
ATOM 1127 C C . PRO A 1 146 ? 16.521 8.222 6.873 1.00 73.75 146 PRO A C 1
ATOM 1129 O O . PRO A 1 146 ? 17.087 7.245 6.392 1.00 73.75 146 PRO A O 1
ATOM 1132 N N . GLN A 1 147 ? 16.932 8.828 7.994 1.00 81.31 147 GLN A N 1
ATOM 1133 C CA . GLN A 1 147 ? 18.071 8.386 8.808 1.00 81.31 147 GLN A CA 1
ATOM 1134 C C . GLN A 1 147 ? 17.731 7.231 9.763 1.00 81.31 147 GLN A C 1
ATOM 1136 O O . GLN A 1 147 ? 18.628 6.530 10.216 1.00 81.31 147 GLN A O 1
ATOM 1141 N N . ILE A 1 148 ? 16.447 7.022 10.076 1.00 84.50 148 ILE A N 1
ATOM 1142 C CA . ILE A 1 148 ? 15.984 6.021 11.050 1.00 84.50 148 ILE A CA 1
ATOM 1143 C C . ILE A 1 148 ? 14.839 5.225 10.421 1.00 84.50 148 ILE A C 1
ATOM 1145 O O . ILE A 1 148 ? 13.684 5.272 10.857 1.00 84.50 148 ILE A O 1
ATOM 1149 N N . LYS A 1 149 ? 15.163 4.522 9.334 1.00 82.50 149 LYS A N 1
ATOM 1150 C CA . LYS A 1 149 ? 14.200 3.686 8.618 1.00 82.50 149 LYS A CA 1
ATOM 1151 C C . LYS A 1 149 ? 13.963 2.372 9.349 1.00 82.50 149 LYS A C 1
ATOM 1153 O O . LYS A 1 149 ? 14.899 1.695 9.763 1.00 82.50 149 LYS A O 1
ATOM 1158 N N . ILE A 1 150 ? 12.704 1.968 9.402 1.00 81.75 150 ILE A N 1
ATOM 1159 C CA . ILE A 1 150 ? 12.286 0.629 9.802 1.00 81.75 150 ILE A CA 1
ATOM 1160 C C . ILE A 1 150 ? 12.326 -0.245 8.542 1.00 81.75 150 ILE A C 1
ATOM 1162 O O . ILE A 1 150 ? 11.522 -0.044 7.631 1.00 81.75 150 ILE A O 1
ATOM 1166 N N . GLN A 1 151 ? 13.280 -1.178 8.474 1.00 80.62 151 GLN A N 1
ATOM 1167 C CA . GLN A 1 151 ? 13.554 -2.023 7.294 1.00 80.62 151 GLN A CA 1
ATOM 1168 C C . GLN A 1 151 ? 13.227 -3.509 7.526 1.00 80.62 151 GLN A C 1
ATOM 1170 O O . GLN A 1 151 ? 13.841 -4.396 6.941 1.00 80.62 151 GLN A O 1
ATOM 1175 N N . THR A 1 152 ? 12.280 -3.809 8.413 1.00 81.31 152 THR A N 1
ATOM 1176 C CA . THR A 1 152 ? 11.878 -5.195 8.675 1.00 81.31 152 THR A CA 1
ATOM 1177 C C . THR A 1 152 ? 10.926 -5.705 7.594 1.00 81.31 152 THR A C 1
ATOM 1179 O O . THR A 1 152 ? 10.086 -4.965 7.082 1.00 81.31 152 THR A O 1
ATOM 1182 N N . THR A 1 153 ? 11.017 -6.995 7.271 1.00 75.56 153 THR A N 1
ATOM 1183 C CA . THR A 1 153 ? 10.150 -7.653 6.275 1.00 75.56 153 THR A CA 1
ATOM 1184 C C . THR A 1 153 ? 8.719 -7.866 6.771 1.00 75.56 153 THR A C 1
ATOM 1186 O O . THR A 1 153 ? 7.810 -8.076 5.974 1.00 75.56 153 THR A O 1
ATOM 1189 N N . THR A 1 154 ? 8.490 -7.781 8.084 1.00 84.50 154 THR A N 1
ATOM 1190 C CA . THR A 1 154 ? 7.184 -7.989 8.719 1.00 84.50 154 THR A CA 1
ATOM 1191 C C . THR A 1 154 ? 6.793 -6.812 9.608 1.00 84.50 154 THR A C 1
ATOM 1193 O O . THR A 1 154 ? 7.644 -6.083 10.123 1.00 84.50 154 THR A O 1
ATOM 1196 N N . LEU A 1 155 ? 5.488 -6.629 9.820 1.00 85.50 155 LEU A N 1
ATOM 1197 C CA . LEU A 1 155 ? 4.964 -5.673 10.797 1.00 85.50 155 LEU A CA 1
ATOM 1198 C C . LEU A 1 155 ? 5.233 -6.153 12.222 1.00 85.50 155 LEU A C 1
ATOM 1200 O O . LEU A 1 155 ? 4.952 -7.307 12.548 1.00 85.50 155 LEU A O 1
ATOM 1204 N N . SER A 1 156 ? 5.728 -5.261 13.079 1.00 90.19 156 SER A N 1
ATOM 1205 C CA . SER A 1 156 ? 5.796 -5.538 14.514 1.00 90.19 156 SER A CA 1
ATOM 1206 C C . SER A 1 156 ? 4.407 -5.456 15.155 1.00 90.19 156 SER A C 1
ATOM 1208 O O . SER A 1 156 ? 3.502 -4.772 14.660 1.00 90.19 156 SER A O 1
ATOM 1210 N N . SER A 1 157 ? 4.241 -6.118 16.303 1.00 89.56 157 SER A N 1
ATOM 1211 C CA . SER A 1 157 ? 3.038 -5.988 17.136 1.00 89.56 157 SER A CA 1
ATOM 1212 C C . SER A 1 157 ? 2.774 -4.531 17.524 1.00 89.56 157 SER A C 1
ATOM 1214 O O . SER A 1 157 ? 1.629 -4.084 17.498 1.00 89.56 157 SER A O 1
ATOM 1216 N N . PHE A 1 158 ? 3.833 -3.766 17.791 1.00 89.75 158 PHE A N 1
ATOM 1217 C CA . PHE A 1 158 ? 3.753 -2.352 18.140 1.00 89.75 158 PHE A CA 1
ATOM 1218 C C . PHE A 1 158 ? 3.181 -1.491 17.006 1.00 89.75 158 PHE A C 1
ATOM 1220 O O . PHE A 1 158 ? 2.326 -0.639 17.242 1.00 89.75 158 PHE A O 1
ATOM 1227 N N . GLU A 1 159 ? 3.589 -1.728 15.760 1.00 90.94 159 GLU A N 1
ATOM 1228 C CA . GLU A 1 159 ? 3.055 -0.983 14.610 1.00 90.94 159 GLU A CA 1
ATOM 1229 C C . GLU A 1 159 ? 1.585 -1.299 14.351 1.00 90.94 159 GLU A C 1
ATOM 1231 O O . GLU A 1 159 ? 0.800 -0.394 14.058 1.00 90.94 159 GLU A O 1
ATOM 1236 N N . ARG A 1 160 ? 1.186 -2.562 14.531 1.00 91.38 160 ARG A N 1
ATOM 1237 C CA . ARG A 1 160 ? -0.228 -2.951 14.469 1.00 91.38 160 ARG A CA 1
ATOM 1238 C C . ARG A 1 160 ? -1.033 -2.310 15.598 1.00 91.38 160 ARG A C 1
ATOM 1240 O O . ARG A 1 160 ? -2.126 -1.811 15.352 1.00 91.38 160 ARG A O 1
ATOM 1247 N N . GLN A 1 161 ? -0.487 -2.252 16.811 1.00 90.06 161 GLN A N 1
ATOM 1248 C CA . GLN A 1 161 ? -1.147 -1.611 17.948 1.00 90.06 161 GLN A CA 1
ATOM 1249 C C . GLN A 1 161 ? -1.301 -0.098 17.745 1.00 90.06 161 GLN A C 1
ATOM 1251 O O . GLN A 1 161 ? -2.351 0.466 18.048 1.00 90.06 161 GLN A O 1
ATOM 1256 N N . GLN A 1 162 ? -0.300 0.565 17.164 1.00 87.19 162 GLN A N 1
ATOM 1257 C CA . GLN A 1 162 ? -0.409 1.971 16.781 1.00 87.19 162 GLN A CA 1
ATOM 1258 C C . GLN A 1 162 ? -1.472 2.205 15.703 1.00 87.19 162 GLN A C 1
ATOM 1260 O O . GLN A 1 162 ? -2.205 3.195 15.777 1.00 87.19 162 GLN A O 1
ATOM 1265 N N . ALA A 1 163 ? -1.555 1.323 14.704 1.00 85.25 163 ALA A N 1
ATOM 1266 C CA . ALA A 1 163 ? -2.589 1.380 13.676 1.00 85.25 163 ALA A CA 1
ATOM 1267 C C . ALA A 1 163 ? -3.992 1.165 14.265 1.00 85.25 163 ALA A C 1
ATOM 1269 O O . ALA A 1 163 ? -4.909 1.911 13.933 1.00 85.25 163 ALA A O 1
ATOM 1270 N N . LEU A 1 164 ? -4.144 0.230 15.204 1.00 85.38 164 LEU A N 1
ATOM 1271 C CA . LEU A 1 164 ? -5.385 0.041 15.956 1.00 85.38 164 LEU A CA 1
ATOM 1272 C C . LEU A 1 164 ? -5.765 1.296 16.746 1.00 85.38 164 LEU A C 1
ATOM 1274 O O . LEU A 1 164 ? -6.885 1.783 16.622 1.00 85.38 164 LEU A O 1
ATOM 1278 N N . ALA A 1 165 ? -4.828 1.855 17.512 1.00 82.56 165 ALA A N 1
ATOM 1279 C CA . ALA A 1 165 ? -5.067 3.068 18.290 1.00 82.56 165 ALA A CA 1
ATOM 1280 C C . ALA A 1 165 ? -5.466 4.260 17.407 1.00 82.56 165 ALA A C 1
ATOM 1282 O O . ALA A 1 165 ? -6.237 5.114 17.836 1.00 82.56 165 ALA A O 1
ATOM 1283 N N . PHE A 1 166 ? -4.965 4.319 16.170 1.00 82.44 166 PHE A N 1
ATOM 1284 C CA . PHE A 1 166 ? -5.410 5.308 15.192 1.00 82.44 166 PHE A CA 1
ATOM 1285 C C . PHE A 1 166 ? -6.883 5.127 14.835 1.00 82.44 166 PHE A C 1
ATOM 1287 O O . PHE A 1 166 ? -7.641 6.076 14.992 1.00 82.44 166 PHE A O 1
ATOM 1294 N N . TRP A 1 167 ? -7.311 3.922 14.457 1.00 78.94 167 TRP A N 1
ATOM 1295 C CA . TRP A 1 167 ? -8.720 3.672 14.134 1.00 78.94 167 TRP A CA 1
ATOM 1296 C C . TRP A 1 167 ? -9.651 3.902 15.326 1.00 78.94 167 TRP A C 1
ATOM 1298 O O . TRP A 1 167 ? -10.726 4.466 15.154 1.00 78.94 167 TRP A O 1
ATOM 1308 N N . VAL A 1 168 ? -9.217 3.553 16.542 1.00 79.69 168 VAL A N 1
ATOM 1309 C CA . VAL A 1 168 ? -9.959 3.881 17.770 1.00 79.69 168 VAL A CA 1
ATOM 1310 C C . VAL A 1 168 ? -10.145 5.392 17.907 1.00 79.69 168 VAL A C 1
ATOM 1312 O O . VAL A 1 168 ? -11.255 5.836 18.180 1.00 79.69 168 VAL A O 1
ATOM 1315 N N . ARG A 1 169 ? -9.096 6.193 17.676 1.00 73.56 169 ARG A N 1
ATOM 1316 C CA . ARG A 1 169 ? -9.189 7.662 17.727 1.00 73.56 169 ARG A CA 1
ATOM 1317 C C . ARG A 1 169 ? -10.098 8.229 16.642 1.00 73.56 169 ARG A C 1
ATOM 1319 O O . ARG A 1 169 ? -10.838 9.158 16.932 1.00 73.56 169 ARG A O 1
ATOM 1326 N N . VAL A 1 170 ? -10.053 7.678 15.430 1.00 71.62 170 VAL A N 1
ATOM 1327 C CA . VAL A 1 170 ? -10.930 8.095 14.323 1.00 71.62 170 VAL A CA 1
ATOM 1328 C C . VAL A 1 170 ? -12.396 7.894 14.709 1.00 71.62 170 VAL A C 1
ATOM 1330 O O . VAL A 1 170 ? -13.156 8.856 14.708 1.00 71.62 170 VAL A O 1
ATOM 1333 N N . VAL A 1 171 ? -12.761 6.691 15.164 1.00 72.19 171 VAL A N 1
ATOM 1334 C CA . VAL A 1 171 ? -14.119 6.376 15.656 1.00 72.19 171 VAL A CA 1
ATOM 1335 C C . VAL A 1 171 ? -14.517 7.293 16.811 1.00 72.19 171 VAL A C 1
ATOM 1337 O O . VAL A 1 171 ? -15.640 7.786 16.876 1.00 72.19 171 VAL A O 1
ATOM 1340 N N . GLN A 1 172 ? -13.587 7.522 17.738 1.00 71.81 172 GLN A N 1
ATOM 1341 C CA . GLN A 1 172 ? -13.809 8.376 18.895 1.00 71.81 172 GLN A CA 1
ATOM 1342 C C . GLN A 1 172 ? -14.107 9.826 18.513 1.00 71.81 172 GLN A C 1
ATOM 1344 O O . GLN A 1 172 ? -14.986 10.439 19.108 1.00 71.81 172 GLN A O 1
ATOM 1349 N N . ILE A 1 173 ? -13.409 10.366 17.518 1.00 66.62 173 ILE A N 1
ATOM 1350 C CA . ILE A 1 173 ? -13.667 11.711 16.999 1.00 66.62 173 ILE A CA 1
ATOM 1351 C C . ILE A 1 173 ? -15.003 11.741 16.252 1.00 66.62 173 ILE A C 1
ATOM 1353 O O . ILE A 1 173 ? -15.789 12.652 16.471 1.00 66.62 173 ILE A O 1
ATOM 1357 N N . GLU A 1 174 ? -15.286 10.743 15.417 1.00 67.88 174 GLU A N 1
ATOM 1358 C CA . GLU A 1 174 ? -16.513 10.701 14.612 1.00 67.88 174 GLU A CA 1
ATOM 1359 C C . GLU A 1 174 ? -17.784 10.641 15.474 1.00 67.88 174 GLU A C 1
ATOM 1361 O O . GLU A 1 174 ? -18.761 11.326 15.182 1.00 67.88 174 GLU A O 1
ATOM 1366 N N . HIS A 1 175 ? -17.772 9.855 16.554 1.00 74.62 175 HIS A N 1
ATOM 1367 C CA . HIS A 1 175 ? -18.977 9.590 17.350 1.00 74.62 175 HIS A CA 1
ATOM 1368 C C . HIS A 1 175 ? -19.012 10.272 18.716 1.00 74.62 175 HIS A C 1
ATOM 1370 O O . HIS A 1 175 ? -20.085 10.408 19.301 1.00 74.62 175 HIS A O 1
ATOM 1376 N N . PHE A 1 176 ? -17.859 10.671 19.253 1.00 75.50 176 PHE A N 1
ATOM 1377 C CA . PHE A 1 176 ? -17.746 11.160 20.627 1.00 75.50 176 PHE A CA 1
ATOM 1378 C C . PHE A 1 176 ? -16.965 12.474 20.721 1.00 75.50 176 PHE A C 1
ATOM 1380 O O . PHE A 1 176 ? -16.465 12.792 21.800 1.00 75.50 176 PHE A O 1
ATOM 1387 N N . ALA A 1 177 ? -16.867 13.251 19.632 1.00 73.50 177 ALA A N 1
ATOM 1388 C CA . ALA A 1 177 ? -16.194 14.555 19.629 1.00 73.50 177 ALA A CA 1
ATOM 1389 C C . ALA A 1 177 ? -16.653 15.447 20.792 1.00 73.50 177 ALA A C 1
ATOM 1391 O O . ALA A 1 177 ? -15.814 15.921 21.558 1.00 73.50 177 ALA A O 1
ATOM 1392 N N . ASP A 1 178 ? -17.966 15.593 20.974 1.00 76.12 178 ASP A N 1
ATOM 1393 C CA . ASP A 1 178 ? -18.547 16.449 22.014 1.00 76.12 178 ASP A CA 1
ATOM 1394 C C . ASP A 1 178 ? -18.208 15.951 23.426 1.00 76.12 178 ASP A C 1
ATOM 1396 O O . ASP A 1 178 ? -17.857 16.734 24.310 1.00 76.12 178 ASP A O 1
ATOM 1400 N N . ILE A 1 179 ? -18.239 14.631 23.636 1.00 77.69 179 ILE A N 1
ATOM 1401 C CA . ILE A 1 179 ? -17.914 14.006 24.927 1.00 77.69 179 ILE A CA 1
ATOM 1402 C C . ILE A 1 179 ? -16.422 14.165 25.229 1.00 77.69 179 ILE A C 1
ATOM 1404 O O . ILE A 1 179 ? -16.046 14.488 26.352 1.00 77.69 179 ILE A O 1
ATOM 1408 N N . ILE A 1 180 ? -15.557 13.995 24.229 1.00 76.50 180 ILE A N 1
ATOM 1409 C CA . ILE A 1 180 ? -14.109 14.187 24.367 1.00 76.50 180 ILE A CA 1
ATOM 1410 C C . ILE A 1 180 ? -13.782 15.645 24.679 1.00 76.50 180 ILE A C 1
ATOM 1412 O O . ILE A 1 180 ? -12.914 15.908 25.510 1.00 76.50 180 ILE A O 1
ATOM 1416 N N . ASP A 1 181 ? -14.460 16.589 24.031 1.00 79.06 181 ASP A N 1
ATOM 1417 C CA . ASP A 1 181 ? -14.271 18.016 24.281 1.00 79.06 181 ASP A CA 1
ATOM 1418 C C . ASP A 1 181 ? -14.807 18.438 25.658 1.00 79.06 181 ASP A C 1
ATOM 1420 O O . ASP A 1 181 ? -14.278 19.353 26.289 1.00 79.06 181 ASP A O 1
ATOM 1424 N N . THR A 1 182 ? -15.822 17.736 26.164 1.00 80.50 182 THR A N 1
ATOM 1425 C CA . THR A 1 182 ? -16.328 17.906 27.534 1.00 80.50 182 THR A CA 1
ATOM 1426 C C . THR A 1 182 ? -15.326 17.367 28.562 1.00 80.50 182 THR A C 1
ATOM 1428 O O . THR A 1 182 ? -14.892 18.113 29.437 1.00 80.50 182 THR A O 1
ATOM 1431 N N . LEU A 1 183 ? -14.837 16.134 28.381 1.00 79.06 183 LEU A N 1
ATOM 1432 C CA . LEU A 1 183 ? -13.838 15.509 29.262 1.00 79.06 183 LEU A CA 1
ATOM 1433 C C . LEU A 1 183 ? -12.512 16.286 29.303 1.00 79.06 183 LEU A C 1
ATOM 1435 O O . LEU A 1 183 ? -11.887 16.418 30.354 1.00 79.06 183 LEU A O 1
ATOM 1439 N N . LYS A 1 184 ? -12.067 16.839 28.166 1.00 78.12 184 LYS A N 1
ATOM 1440 C CA . LYS A 1 184 ? -10.855 17.677 28.095 1.00 78.12 184 LYS A CA 1
ATOM 1441 C C . LYS A 1 184 ? -10.997 19.002 28.841 1.00 78.12 184 LYS A C 1
ATOM 1443 O O . LYS A 1 184 ? -9.988 19.551 29.277 1.00 78.12 184 LYS A O 1
ATOM 1448 N N . ARG A 1 185 ? -12.222 19.517 28.973 1.00 81.94 185 ARG A N 1
ATOM 1449 C CA . ARG A 1 185 ? -12.530 20.762 29.691 1.00 81.94 185 ARG A CA 1
ATOM 1450 C C . ARG A 1 185 ? -12.730 20.561 31.198 1.00 81.94 185 ARG A C 1
ATOM 1452 O O . ARG A 1 185 ? -12.994 21.537 31.892 1.00 81.94 185 ARG A O 1
ATOM 1459 N N . GLY A 1 186 ? -12.507 19.347 31.707 1.00 60.38 186 GLY A N 1
ATOM 1460 C CA . GLY A 1 186 ? -12.474 19.061 33.143 1.00 60.38 186 GLY A CA 1
ATOM 1461 C C . GLY A 1 186 ? -13.849 18.894 33.788 1.00 60.38 186 GLY A C 1
ATOM 1462 O O . GLY A 1 186 ? -13.985 19.195 34.972 1.00 60.38 186 GLY A O 1
ATOM 1463 N N . LEU A 1 187 ? -14.842 18.437 33.019 1.00 51.69 187 LEU A N 1
ATOM 1464 C CA . LEU A 1 187 ? -16.179 18.069 33.493 1.00 51.69 187 LEU A CA 1
ATOM 1465 C C . LEU A 1 187 ? -16.370 16.551 33.445 1.00 51.69 187 LEU A C 1
ATOM 1467 O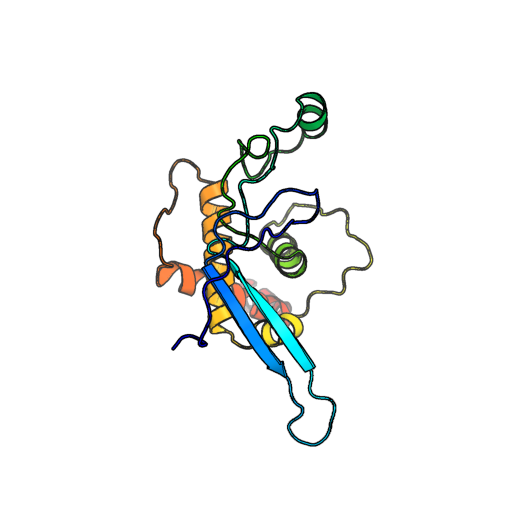 O . LEU A 1 187 ? -16.160 15.973 32.352 1.00 51.69 187 LEU A O 1
#

pLDDT: mean 71.49, std 13.91, range [35.16, 91.38]

Sequence (187 aa):
MGLPWKAHHGPIYGIGGIQATDLKGRVEVLFSPLKGEPRIVARAVILDDILGRHPQITIPETAIRMTAGLPPADRKWFVPGTIDLLLGADVLGLILSDVLPGLRIGVVENLPPYNLNTLLNKYSSFDKLIGVTAWIRRFIHNGRNPQIKIQTTTLSSFERQQALAFWVRVVQIEHFADIIDTLKRGL

Radius of gyration: 21.83 Å; chains: 1; bounding box: 46×49×59 Å

Foldseek 3Di:
DDDDFDADDDWDADPPRDTQPAWGTKDWDWDADPDDDDIDIDIDTDGPDPDFFPPPAQADPVVVVVCVVPDDLDPRNRHGDDDPDDDDPLRVVVCCPQVDPPPPPVPPVPDPPPDPVVVCVVLVDPLVQLQVQLVSVLSVCCSVCVPDHDPDPDGDPVSSVVSVVSVVVVVCCVPPVVVVVVVVVPD

Secondary structure (DSSP, 8-state):
-PPP-B-----EE-TTSPEEP-EEEEEEEEE--SSS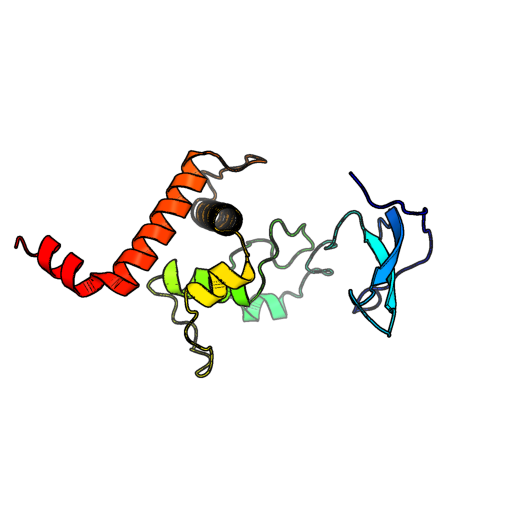S--EEEEEEEES-S--SBSSSPPPHHHHHHTTTS--SSTTTTS-B--S----HHHHHHHHHHS-TT------TT-----HHHHHHHHS-HHHHHHHHHHHHHHHHHHH-TTS----SS--HHHHHHHHHHHHHHHHHHHHHHHHHHHHTT-

Organism: Coptotermes formosanus (NCBI:txid36987)